Protein AF-A0A0F3GZ27-F1 (afdb_monomer_lite)

pLDDT: mean 87.14, std 16.97, range [29.17, 98.88]

InterPro domains:
  IPR000352 Peptide chain release factor class I [PF00472] (20-112)
  IPR003785 Creatininase/formamide hydrolase [PF02633] (137-364)
  IPR003785 Creatininase/formamide hydrolase [PTHR35005] (134-367)
  IPR024087 Creatininase-like superfamily [G3DSA:3.40.50.10310] (120-368)
  IPR024087 Creatininase-like superfamily [SSF102215] (133-365)
  IPR045853 Peptide chain release factor class I superfamily [SSF75620] (18-104)

Foldseek 3Di:
DDFPDDPVLVVVLVVLCVVLVNDPVQKDKDFQQDDDPDDPLSNVDSLKIWIARNVVRDIDIFDPDSHSRVRVSVRSVVSSVVSVCVVCDCDDPVSVVVVVVVVVVVVVVVVLVVVVVVVPPPDDPDDPDPPPQQEVVPDDPVVVVVLLVPEQAEEEEEEAQFDLFPFFHSQLFVLLSVVLVSLLSVVDSHHYYDYHYHFADPLRCPPPRGDHDDLVVLLVVLLCVVVVSVVVVHAEYEYETSDPDPSRLVSNVVSVVVCPVVPPRHHYDRDYLCVPCVPVLVVLDPWPQFDGSAQASLLQCCQRPVVRTDDFDAADDFPDPPPDDDPDSCVRGVRRGHYHNVNHHVVSSVSSSVVSSVVVNVVVVVRVPD

Radius of gyration: 28.43 Å; chains: 1; bounding box: 73×74×59 Å

Organism: NCBI:txid29290

Structure (mmCIF, N/CA/C/O backbone):
data_AF-A0A0F3GZ27-F1
#
_entry.id   AF-A0A0F3GZ27-F1
#
loop_
_atom_site.group_PDB
_atom_site.id
_atom_site.type_symbol
_atom_site.label_atom_id
_atom_site.label_alt_id
_atom_site.label_comp_id
_atom_site.label_asym_id
_atom_site.label_entity_id
_atom_site.label_seq_id
_atom_site.pdbx_PDB_ins_code
_atom_site.Cartn_x
_atom_site.Cartn_y
_atom_site.Cartn_z
_atom_site.occupancy
_atom_site.B_iso_or_equiv
_atom_site.auth_seq_id
_atom_site.auth_comp_id
_atom_site.auth_asym_id
_atom_site.auth_atom_id
_atom_site.pdbx_PDB_model_num
ATOM 1 N N . MET A 1 1 ? -36.741 26.243 -33.087 1.00 64.12 1 MET A N 1
ATOM 2 C CA . MET A 1 1 ? -37.037 26.283 -31.644 1.00 64.12 1 MET A CA 1
ATOM 3 C C . MET A 1 1 ? -35.811 26.886 -31.023 1.00 64.12 1 MET A C 1
ATOM 5 O O . MET A 1 1 ? -34.780 26.227 -31.006 1.00 64.12 1 MET A O 1
ATOM 9 N N . ASP A 1 2 ? -35.904 28.159 -30.659 1.00 79.06 2 ASP A N 1
ATOM 10 C CA . ASP A 1 2 ? -34.727 28.987 -30.424 1.00 79.06 2 ASP A CA 1
ATOM 11 C C . ASP A 1 2 ? -34.853 29.658 -29.070 1.00 79.06 2 ASP A C 1
ATOM 13 O O . ASP A 1 2 ? -35.659 30.565 -28.855 1.00 79.06 2 ASP A O 1
ATOM 17 N N . PHE A 1 3 ? -34.079 29.141 -28.123 1.00 90.00 3 PHE A N 1
ATOM 18 C CA . PHE A 1 3 ? -33.971 29.712 -26.794 1.00 90.00 3 PHE A CA 1
ATOM 19 C C . PHE A 1 3 ? -32.850 30.746 -26.769 1.00 90.00 3 PHE A C 1
ATOM 21 O O . PHE A 1 3 ? -31.961 30.727 -27.623 1.00 90.00 3 PHE A O 1
ATOM 28 N N . ALA A 1 4 ? -32.869 31.618 -25.759 1.00 89.25 4 ALA A N 1
ATOM 29 C CA . ALA A 1 4 ? -31.860 32.651 -25.520 1.00 89.25 4 ALA A CA 1
ATOM 30 C C . ALA A 1 4 ? -30.518 32.057 -25.028 1.00 89.25 4 ALA A C 1
ATOM 32 O O . ALA A 1 4 ? -30.019 32.385 -23.954 1.00 89.25 4 ALA A O 1
ATOM 33 N N . VAL A 1 5 ? -29.961 31.133 -25.807 1.00 88.25 5 VAL A N 1
ATOM 34 C CA . VAL A 1 5 ? -28.668 30.464 -25.642 1.00 88.25 5 VAL A CA 1
ATOM 35 C C . VAL A 1 5 ? -27.947 30.461 -26.993 1.00 88.25 5 VAL A C 1
ATOM 37 O O . VAL A 1 5 ? -28.528 30.822 -28.014 1.00 88.25 5 VAL A O 1
ATOM 40 N N . SER A 1 6 ? -26.672 30.062 -27.025 1.00 89.81 6 SER A N 1
ATOM 41 C CA . SER A 1 6 ? -25.919 30.038 -28.283 1.00 89.81 6 SER A CA 1
ATOM 42 C C . SER A 1 6 ? -26.554 29.094 -29.325 1.00 89.81 6 SER A C 1
ATOM 44 O O . SER A 1 6 ? -27.079 28.041 -28.946 1.00 89.81 6 SER A O 1
ATOM 46 N N . PRO A 1 7 ? -26.453 29.395 -30.636 1.00 89.06 7 PRO A N 1
ATOM 47 C CA . PRO A 1 7 ? -27.013 28.551 -31.698 1.00 89.06 7 PRO A CA 1
ATOM 48 C C . PRO A 1 7 ? -26.560 27.087 -31.616 1.00 89.06 7 PRO A C 1
ATOM 50 O O . PRO A 1 7 ? -27.374 26.179 -31.757 1.00 89.06 7 PRO A O 1
ATOM 53 N N . GLY A 1 8 ? -25.288 26.848 -31.270 1.00 88.56 8 GLY A N 1
ATOM 54 C CA . GLY A 1 8 ? -24.759 25.495 -31.066 1.00 88.56 8 GLY A CA 1
ATOM 55 C C . GLY A 1 8 ? -25.447 24.724 -29.931 1.00 88.56 8 GLY A C 1
ATOM 56 O O . GLY A 1 8 ? -25.641 23.516 -30.036 1.00 88.56 8 GLY A O 1
ATOM 57 N N . LYS A 1 9 ? -25.889 25.406 -28.864 1.00 86.12 9 LYS A N 1
ATOM 58 C CA . LYS A 1 9 ? -26.647 24.775 -27.770 1.00 86.12 9 LYS A CA 1
ATOM 59 C C . LYS A 1 9 ? -28.066 24.406 -28.202 1.00 86.12 9 LYS A C 1
ATOM 61 O O . LYS A 1 9 ? -28.530 23.325 -27.846 1.00 86.12 9 LYS A O 1
ATOM 66 N N . ASN A 1 10 ? -28.731 25.265 -28.979 1.00 89.62 10 ASN A N 1
ATOM 67 C CA . ASN A 1 10 ? -30.050 24.963 -29.545 1.00 89.62 10 ASN A CA 1
ATOM 68 C C . ASN A 1 10 ? -29.977 23.778 -30.523 1.00 89.62 10 ASN A C 1
ATOM 70 O O . ASN A 1 10 ? -30.788 22.857 -30.427 1.00 89.62 10 ASN A O 1
ATOM 74 N N . ALA A 1 11 ? -28.967 23.754 -31.400 1.00 89.19 11 ALA A N 1
ATOM 75 C CA . ALA A 1 11 ? -28.749 22.664 -32.349 1.00 89.19 11 ALA A CA 1
ATOM 76 C C . ALA A 1 11 ? -28.513 21.317 -31.644 1.00 89.19 11 ALA A C 1
ATOM 78 O O . ALA A 1 11 ? -29.208 20.348 -31.937 1.00 89.19 11 ALA A O 1
ATOM 79 N N . ALA A 1 12 ? -27.619 21.279 -30.650 1.00 89.25 12 ALA A N 1
ATOM 80 C CA . ALA A 1 12 ? -27.314 20.057 -29.903 1.00 89.25 12 ALA A CA 1
ATOM 81 C C . ALA A 1 12 ? -28.520 19.517 -29.113 1.00 89.25 12 ALA A C 1
ATOM 83 O O . ALA A 1 12 ? -28.706 18.305 -29.004 1.00 89.25 12 ALA A O 1
ATOM 84 N N . LEU A 1 13 ? -29.356 20.400 -28.551 1.00 91.12 13 LEU A N 1
ATOM 85 C CA . LEU A 1 13 ? -30.591 19.980 -27.887 1.00 91.12 13 LEU A CA 1
ATOM 86 C C . LEU A 1 13 ? -31.569 19.364 -28.895 1.00 91.12 13 LEU A C 1
ATOM 88 O O . LEU A 1 13 ? -32.109 18.293 -28.632 1.00 91.12 13 LEU A O 1
ATOM 92 N N . LYS A 1 14 ? -31.752 20.002 -30.058 1.00 91.56 14 LYS A N 1
ATOM 93 C CA . LYS A 1 14 ? -32.639 19.510 -31.120 1.00 91.56 14 LYS A CA 1
ATOM 94 C C . LYS A 1 14 ? -32.193 18.146 -31.649 1.00 91.56 14 LYS A C 1
ATOM 96 O O . LYS A 1 14 ? -33.023 17.257 -31.813 1.00 91.56 14 LYS A O 1
ATOM 101 N N . GLU A 1 15 ? -30.893 17.971 -31.865 1.00 91.12 15 GLU A N 1
ATOM 102 C CA . GLU A 1 15 ? -30.302 16.700 -32.289 1.00 91.12 15 GLU A CA 1
ATOM 103 C C . GLU A 1 15 ? -30.567 15.591 -31.263 1.00 91.12 15 GLU A C 1
ATOM 105 O O . GLU A 1 15 ? -31.075 14.529 -31.618 1.00 91.12 15 GLU A O 1
ATOM 110 N N . LYS A 1 16 ? -30.326 15.857 -29.971 1.00 87.88 16 LYS A N 1
ATOM 111 C CA . LYS A 1 16 ? -30.588 14.883 -28.900 1.00 87.88 16 LYS A CA 1
ATOM 112 C C . LYS A 1 16 ? -32.063 14.525 -28.753 1.00 87.88 16 LYS A C 1
ATOM 114 O O . LYS A 1 16 ? -32.382 13.360 -28.537 1.00 87.88 16 LYS A O 1
ATOM 119 N N . MET A 1 17 ? -32.957 15.506 -28.864 1.00 91.94 17 MET A N 1
ATOM 120 C CA . MET A 1 17 ? -34.401 15.259 -28.841 1.00 91.94 17 MET A CA 1
ATOM 121 C C . MET A 1 17 ? -34.820 14.370 -30.012 1.00 91.94 17 MET A C 1
ATOM 123 O O . MET A 1 17 ? -35.512 13.377 -29.803 1.00 91.94 17 MET A O 1
ATOM 127 N N . SER A 1 18 ? -34.318 14.661 -31.216 1.00 90.50 18 SER A N 1
ATOM 128 C CA . SER A 1 18 ? -34.573 13.847 -32.406 1.00 90.50 18 SER A CA 1
ATOM 129 C C . SER A 1 18 ? -34.042 12.419 -32.255 1.00 90.50 18 SER A C 1
ATOM 131 O O . SER A 1 18 ? -34.739 11.475 -32.612 1.00 90.50 18 SER A O 1
ATOM 133 N N . ALA A 1 19 ? -32.841 12.246 -31.696 1.00 86.00 19 ALA A N 1
ATOM 134 C CA . ALA A 1 19 ? -32.224 10.934 -31.490 1.00 86.00 19 ALA A CA 1
ATOM 135 C C . ALA A 1 19 ? -33.008 10.037 -30.513 1.00 86.00 19 ALA A C 1
ATOM 137 O O . ALA A 1 19 ? -32.942 8.816 -30.611 1.00 86.00 19 ALA A O 1
ATOM 138 N N . LEU A 1 20 ? -33.757 10.635 -29.583 1.00 84.62 20 LEU A N 1
ATOM 139 C CA . LEU A 1 20 ? -34.615 9.928 -28.625 1.00 84.62 20 LEU A CA 1
ATOM 140 C C . LEU A 1 20 ? -36.094 9.931 -29.034 1.00 84.62 20 LEU A C 1
ATOM 142 O O . LEU A 1 20 ? -36.944 9.536 -28.240 1.00 84.62 20 LEU A O 1
ATOM 146 N N . ASN A 1 21 ? -36.398 10.382 -30.257 1.00 88.88 21 ASN A N 1
ATOM 147 C CA . ASN A 1 21 ? -37.752 10.525 -30.795 1.00 88.88 21 ASN A CA 1
ATOM 148 C C . ASN A 1 21 ? -38.687 11.372 -29.901 1.00 88.88 21 ASN A C 1
ATOM 150 O O . ASN A 1 21 ? -39.891 11.137 -29.855 1.00 88.88 21 ASN A O 1
ATOM 154 N N . ILE A 1 22 ? -38.132 12.360 -29.191 1.00 90.69 22 ILE A N 1
ATOM 155 C CA . ILE A 1 22 ? -38.882 13.308 -28.361 1.00 90.69 22 ILE A CA 1
ATOM 156 C C . ILE A 1 22 ? -39.334 14.461 -29.256 1.00 90.69 22 ILE A C 1
ATOM 158 O O . ILE A 1 22 ? -38.503 15.217 -29.772 1.00 90.69 22 ILE A O 1
ATOM 162 N N . ARG A 1 23 ? -40.648 14.620 -29.427 1.00 91.88 23 ARG A N 1
ATOM 163 C CA . ARG A 1 23 ? -41.235 15.719 -30.201 1.00 91.88 23 ARG A CA 1
ATOM 164 C C . ARG A 1 23 ? -41.770 16.787 -29.267 1.00 91.88 23 ARG A C 1
ATOM 166 O O . ARG A 1 23 ? -42.235 16.516 -28.170 1.00 91.88 23 ARG A O 1
ATOM 173 N N . GLU A 1 24 ? -41.744 18.028 -29.723 1.00 91.00 24 GLU A N 1
ATOM 174 C CA . GLU A 1 24 ? -42.242 19.148 -28.916 1.00 91.00 24 GLU A CA 1
ATOM 175 C C . GLU A 1 24 ? -43.766 19.202 -28.840 1.00 91.00 24 GLU A C 1
ATOM 177 O O . GLU A 1 24 ? -44.300 19.762 -27.893 1.00 91.00 24 GLU A O 1
ATOM 182 N N . SER A 1 25 ? -44.461 18.547 -29.775 1.00 91.94 25 SER A N 1
ATOM 183 C CA . SER A 1 25 ? -45.895 18.258 -29.665 1.00 91.94 25 SER A CA 1
ATOM 184 C C . SER A 1 25 ? -46.243 17.405 -28.446 1.00 91.94 25 SER A C 1
ATOM 186 O O . SER A 1 25 ? -47.374 17.445 -27.978 1.00 91.94 25 SER A O 1
ATOM 188 N N . ASP A 1 26 ? -45.272 16.647 -27.939 1.00 91.50 26 ASP A N 1
ATOM 189 C CA . ASP A 1 26 ? -45.467 15.645 -26.896 1.00 91.50 26 ASP A CA 1
ATOM 190 C C . ASP A 1 26 ? -45.098 16.207 -25.510 1.00 91.50 26 ASP A C 1
ATOM 192 O O . ASP A 1 26 ? -45.064 15.480 -24.517 1.00 91.50 26 ASP A O 1
ATOM 196 N N . ILE A 1 27 ? -44.782 17.505 -25.435 1.00 94.62 27 ILE A N 1
ATOM 197 C CA . ILE A 1 27 ? -44.366 18.198 -24.217 1.00 94.62 27 ILE A CA 1
ATOM 198 C C . ILE A 1 27 ? -45.427 19.229 -23.834 1.00 94.62 27 ILE A C 1
ATOM 200 O O . ILE A 1 27 ? -45.573 20.272 -24.470 1.00 94.62 27 ILE A O 1
ATOM 204 N N . GLU A 1 28 ? -46.109 18.980 -22.723 1.00 94.50 28 GLU A N 1
ATOM 205 C CA . GLU A 1 28 ? -46.942 19.973 -22.055 1.00 94.50 28 GLU A CA 1
ATOM 206 C C . GLU A 1 28 ? -46.047 20.952 -21.284 1.00 94.50 28 GLU A C 1
ATOM 208 O O . GLU A 1 28 ? -45.280 20.554 -20.403 1.00 94.50 28 GLU A O 1
ATOM 213 N N . GLU A 1 29 ? -46.135 22.243 -21.610 1.00 94.94 29 GLU A N 1
ATOM 214 C CA . GLU A 1 29 ? -45.355 23.314 -20.982 1.00 94.94 29 GLU A CA 1
ATOM 215 C C . GLU A 1 29 ? -46.256 24.248 -20.171 1.00 94.94 29 GLU A C 1
ATOM 217 O O . GLU A 1 29 ? -47.251 24.770 -20.671 1.00 94.94 29 GLU A O 1
ATOM 222 N N . SER A 1 30 ? -45.871 24.513 -18.921 1.00 91.69 30 SER A N 1
ATOM 223 C CA . SER A 1 30 ? -46.525 25.512 -18.074 1.00 91.69 30 SER A CA 1
ATOM 224 C C . SER A 1 30 ? -45.518 26.355 -17.292 1.00 91.69 30 SER A C 1
ATOM 226 O O . SER A 1 30 ? -44.361 25.975 -17.083 1.00 91.69 30 SER A O 1
ATOM 228 N N . PHE A 1 31 ? -45.964 27.538 -16.865 1.00 89.50 31 PHE A N 1
ATOM 229 C CA . PHE A 1 31 ? -45.136 28.513 -16.162 1.00 89.50 31 PHE A CA 1
ATOM 230 C C . PHE A 1 31 ? -45.677 28.761 -14.760 1.00 89.50 31 PHE A C 1
ATOM 232 O O . PHE A 1 31 ? -46.824 29.169 -14.580 1.00 89.50 31 PHE A O 1
ATOM 239 N N . ILE A 1 32 ? -44.832 28.527 -13.759 1.00 82.69 32 ILE A N 1
ATOM 240 C CA . ILE A 1 32 ? -45.195 28.646 -12.348 1.00 82.69 32 ILE A CA 1
ATOM 241 C C . ILE A 1 32 ? -44.677 29.989 -11.828 1.00 82.69 32 ILE A C 1
ATOM 243 O O . ILE A 1 32 ? -43.519 30.358 -12.047 1.00 82.69 32 ILE A O 1
ATOM 247 N N . ARG A 1 33 ? -45.533 30.731 -11.117 1.00 71.38 33 ARG A N 1
ATOM 248 C CA . ARG A 1 33 ? -45.117 31.944 -10.402 1.00 71.38 33 ARG A CA 1
ATOM 249 C C . ARG A 1 33 ? -44.252 31.559 -9.205 1.00 71.38 33 ARG A C 1
ATOM 251 O O . ARG A 1 33 ? -44.615 30.685 -8.423 1.00 71.38 33 ARG A O 1
ATOM 258 N N . SER A 1 34 ? -43.104 32.206 -9.074 1.00 55.00 34 SER A N 1
ATOM 259 C CA . SER A 1 34 ? -42.191 32.001 -7.951 1.00 55.00 34 SER A CA 1
ATOM 260 C C . SER A 1 34 ? -42.798 32.553 -6.653 1.00 55.00 34 SER A C 1
ATOM 262 O O . SER A 1 34 ? -43.213 33.708 -6.622 1.00 55.00 34 SER A O 1
ATOM 264 N N . SER A 1 35 ? -42.796 31.760 -5.577 1.00 55.28 35 SER A N 1
ATOM 265 C CA . SER A 1 35 ? -43.036 32.217 -4.199 1.00 55.28 35 SER A CA 1
ATOM 266 C C . SER A 1 35 ? -41.790 31.937 -3.347 1.00 55.28 35 SER A C 1
ATOM 268 O O . SER A 1 35 ? -41.405 30.777 -3.199 1.00 55.28 35 SER A O 1
ATOM 270 N N . GLY A 1 36 ? -41.143 32.980 -2.816 1.00 58.09 36 GLY A N 1
ATOM 271 C CA . GLY A 1 36 ? -39.954 32.884 -1.955 1.00 58.09 36 GLY A CA 1
ATOM 272 C C . GLY A 1 36 ? -39.339 34.255 -1.622 1.00 58.09 36 GLY A C 1
ATOM 273 O O . GLY A 1 36 ? -39.769 35.272 -2.164 1.00 58.09 36 GLY A O 1
ATOM 274 N N . ASN A 1 37 ? -38.311 34.290 -0.761 1.00 54.81 37 ASN A N 1
ATOM 275 C CA . ASN A 1 37 ? -37.653 35.512 -0.241 1.00 54.81 37 ASN A CA 1
ATOM 276 C C . ASN A 1 37 ? -36.768 36.264 -1.273 1.00 54.81 37 ASN A C 1
ATOM 278 O O . ASN A 1 37 ? -35.755 36.865 -0.920 1.00 54.81 37 ASN A O 1
ATOM 282 N N . GLY A 1 38 ? -37.111 36.216 -2.563 1.00 55.53 38 GLY A N 1
ATOM 283 C CA . GLY A 1 38 ? -36.419 36.943 -3.630 1.00 55.53 38 GLY A CA 1
ATOM 284 C C . GLY A 1 38 ? -36.980 38.355 -3.828 1.00 55.53 38 GLY A C 1
ATOM 285 O O . GLY A 1 38 ? -38.170 38.591 -3.633 1.00 55.53 38 GLY A O 1
ATOM 286 N N . GLY A 1 39 ? -36.133 39.305 -4.237 1.00 59.38 39 GLY A N 1
ATOM 287 C CA . GLY A 1 39 ? -36.525 40.704 -4.460 1.00 59.38 39 GLY A CA 1
ATOM 288 C C . GLY A 1 39 ? -37.689 40.894 -5.452 1.00 59.38 39 GLY A C 1
ATOM 289 O O . GLY A 1 39 ? -37.945 40.044 -6.308 1.00 59.38 39 GLY A O 1
ATOM 290 N N . GLN A 1 40 ? -38.360 42.055 -5.363 1.00 54.34 40 GLN A N 1
ATOM 291 C CA . GLN A 1 40 ? -39.654 42.420 -5.986 1.00 54.34 40 GLN A CA 1
ATOM 292 C C . GLN A 1 40 ? -39.875 42.032 -7.470 1.00 54.34 40 GLN A C 1
ATOM 294 O O . GLN A 1 40 ? -41.024 41.968 -7.909 1.00 54.34 40 GLN A O 1
ATOM 299 N N . LYS A 1 41 ? -38.823 41.763 -8.256 1.00 50.84 41 LYS A N 1
ATOM 300 C CA . LYS A 1 41 ? -38.908 41.378 -9.679 1.00 50.84 41 LYS A CA 1
ATOM 301 C C . LYS A 1 41 ? -39.076 39.866 -9.912 1.00 50.84 41 LYS A C 1
ATOM 303 O O . LYS A 1 41 ? -39.744 39.470 -10.868 1.00 50.84 41 LYS A O 1
ATOM 308 N N . VAL A 1 42 ? -38.520 39.021 -9.042 1.00 49.91 42 VAL A N 1
ATOM 309 C CA . VAL A 1 42 ? -38.595 37.547 -9.162 1.00 49.91 42 VAL A CA 1
ATOM 310 C C . VAL A 1 42 ? -39.980 37.027 -8.752 1.00 49.91 42 VAL A C 1
ATOM 312 O O . VAL A 1 42 ? -40.471 36.052 -9.318 1.00 49.91 42 VAL A O 1
ATOM 315 N N . ASN A 1 43 ? -40.661 37.747 -7.857 1.00 51.12 43 ASN A N 1
ATOM 316 C CA . ASN A 1 43 ? -42.009 37.407 -7.385 1.00 51.12 43 ASN A CA 1
ATOM 317 C C . ASN A 1 43 ? -43.129 37.819 -8.361 1.00 51.12 43 ASN A C 1
ATOM 319 O O . ASN A 1 43 ? -44.272 37.406 -8.196 1.00 51.12 43 ASN A O 1
ATOM 323 N N . LYS A 1 44 ? -42.819 38.618 -9.395 1.00 56.34 44 LYS A N 1
ATOM 324 C CA . LYS A 1 44 ? -43.792 39.067 -10.412 1.00 56.34 44 LYS A CA 1
ATOM 325 C C . LYS A 1 44 ? -43.693 38.316 -11.743 1.00 56.34 44 LYS A C 1
ATOM 327 O O . LYS A 1 44 ? -44.590 38.436 -12.571 1.00 56.34 44 LYS A O 1
ATOM 332 N N . THR A 1 45 ? -42.623 37.555 -11.970 1.00 60.47 45 THR A N 1
ATOM 333 C CA . THR A 1 45 ? -42.357 36.890 -13.254 1.00 60.47 45 THR A CA 1
ATOM 334 C C . THR A 1 45 ? -42.510 35.376 -13.115 1.00 60.47 45 THR A C 1
ATOM 336 O O . THR A 1 45 ? -41.906 34.763 -12.237 1.00 60.47 45 THR A O 1
ATOM 339 N N . ALA A 1 46 ? -43.326 34.756 -13.977 1.00 69.44 46 ALA A N 1
ATOM 340 C CA . ALA A 1 46 ? -43.505 33.300 -14.051 1.00 69.44 46 ALA A CA 1
ATOM 341 C C . ALA A 1 46 ? -42.273 32.634 -14.700 1.00 69.44 46 ALA A C 1
ATOM 343 O O . ALA A 1 46 ? -42.332 32.068 -15.787 1.00 69.44 46 ALA A O 1
ATOM 344 N N . SER A 1 47 ? -41.114 32.797 -14.057 1.00 78.69 47 SER A N 1
ATOM 345 C CA . SER A 1 47 ? -39.811 32.386 -14.586 1.00 78.69 47 SER A CA 1
ATOM 346 C C . SER A 1 47 ? -39.555 30.885 -14.440 1.00 78.69 47 SER A C 1
ATOM 348 O O . SER A 1 47 ? -38.724 30.343 -15.169 1.00 78.69 47 SER A O 1
ATOM 350 N N . CYS A 1 48 ? -40.270 30.202 -13.541 1.00 83.69 48 CYS A N 1
ATOM 351 C CA . CYS A 1 48 ? -40.163 28.761 -13.367 1.00 83.69 48 CYS A CA 1
ATOM 352 C C . CYS A 1 48 ? -40.918 28.026 -14.480 1.00 83.69 48 CYS A C 1
ATOM 354 O O . CYS A 1 48 ? -42.102 28.274 -14.705 1.00 83.69 48 CYS A O 1
ATOM 356 N N . VAL A 1 49 ? -40.231 27.101 -15.148 1.00 91.56 49 VAL A N 1
ATOM 357 C CA . VAL A 1 49 ? -40.786 26.286 -16.234 1.00 91.56 49 VAL A CA 1
ATOM 358 C C . VAL A 1 49 ? -41.029 24.875 -15.721 1.00 91.56 49 VAL A C 1
ATOM 360 O O . VAL A 1 49 ? -40.124 24.258 -15.152 1.00 91.56 49 VAL A O 1
ATOM 363 N N . TYR A 1 50 ? -42.235 24.369 -15.940 1.00 93.25 50 TYR A N 1
ATOM 364 C CA . TYR A 1 50 ? -42.599 22.977 -15.722 1.00 93.25 50 TYR A CA 1
ATOM 365 C C . TYR A 1 50 ? -42.916 22.329 -17.069 1.00 93.25 50 TYR A C 1
ATOM 367 O O . TYR A 1 50 ? -43.654 22.903 -17.870 1.00 93.25 50 TYR A O 1
ATOM 375 N N . LEU A 1 51 ? -42.338 21.152 -17.309 1.00 96.12 51 LEU A N 1
ATOM 376 C CA . LEU A 1 51 ? -42.580 20.352 -18.505 1.00 96.12 51 LEU A CA 1
ATOM 377 C C . LEU A 1 51 ? -43.044 18.953 -18.114 1.00 96.12 51 LEU A C 1
ATOM 379 O O . LEU A 1 51 ? -42.458 18.339 -17.215 1.00 96.12 51 LEU A O 1
ATOM 383 N N . LYS A 1 52 ? -44.016 18.431 -18.858 1.00 94.31 52 LYS A N 1
ATOM 384 C CA . LYS A 1 52 ? -44.458 17.039 -18.798 1.00 94.31 52 LYS A CA 1
ATOM 385 C C . LYS A 1 52 ? -44.433 16.435 -20.195 1.00 94.31 52 LYS A C 1
ATOM 387 O O . LYS A 1 52 ? -45.108 16.917 -21.094 1.00 94.31 52 LYS A O 1
ATOM 392 N N . HIS A 1 53 ? -43.642 15.385 -20.378 1.00 95.81 53 HIS A N 1
ATOM 393 C CA . HIS A 1 53 ? -43.639 14.613 -21.616 1.00 95.81 53 HIS A CA 1
ATOM 394 C C . HIS A 1 53 ? -44.751 13.566 -21.556 1.00 95.81 53 HIS A C 1
ATOM 396 O O . HIS A 1 53 ? -44.685 12.648 -20.732 1.00 95.81 53 HIS A O 1
ATOM 402 N N . THR A 1 54 ? -45.774 13.714 -22.396 1.00 91.38 54 THR A N 1
ATOM 403 C CA . THR A 1 54 ? -46.997 12.902 -22.343 1.00 91.38 54 THR A CA 1
ATOM 404 C C . THR A 1 54 ? -46.758 11.413 -22.620 1.00 91.38 54 THR A C 1
ATOM 406 O O . THR A 1 54 ? -47.280 10.610 -21.846 1.00 91.38 54 THR A O 1
ATOM 409 N N . PRO A 1 55 ? -45.907 10.989 -23.582 1.00 89.44 55 PRO A N 1
ATOM 410 C CA . PRO A 1 55 ? -45.714 9.569 -23.882 1.00 89.44 55 PRO A CA 1
ATOM 411 C C . PRO A 1 55 ? -45.014 8.792 -22.763 1.00 89.44 55 PRO A C 1
ATOM 413 O O . PRO A 1 55 ? -45.278 7.610 -22.575 1.00 89.44 55 PRO A O 1
ATOM 416 N N . THR A 1 56 ? -44.105 9.434 -22.019 1.00 86.62 56 THR A N 1
ATOM 417 C CA . THR A 1 56 ? -43.313 8.768 -20.965 1.00 86.62 56 THR A CA 1
ATOM 418 C C . THR A 1 56 ? -43.763 9.124 -19.549 1.00 86.62 56 THR A C 1
ATOM 420 O O . THR A 1 56 ? -43.152 8.661 -18.586 1.00 86.62 56 THR A O 1
ATOM 423 N N . GLY A 1 57 ? -44.746 10.017 -19.394 1.00 87.88 57 GLY A N 1
ATOM 424 C CA . GLY A 1 57 ? -45.152 10.576 -18.099 1.00 87.88 57 GLY A CA 1
ATOM 425 C C . GLY A 1 57 ? -44.030 11.318 -17.358 1.00 87.88 57 GLY A C 1
ATOM 426 O O . GLY A 1 57 ? -44.101 11.509 -16.147 1.00 87.88 57 GLY A O 1
ATOM 427 N N . THR A 1 58 ? -42.947 11.695 -18.046 1.00 90.12 58 THR A N 1
ATOM 428 C CA . THR A 1 58 ? -41.760 12.269 -17.404 1.00 90.12 58 THR A CA 1
ATOM 429 C C . THR A 1 58 ? -41.946 13.753 -17.141 1.00 90.12 58 THR A C 1
ATOM 431 O O . THR A 1 58 ? -42.121 14.536 -18.068 1.00 90.12 58 THR A O 1
ATOM 434 N N . GLU A 1 59 ? -41.829 14.141 -15.874 1.00 94.62 59 GLU A N 1
ATOM 435 C CA . GLU A 1 59 ? -42.026 15.523 -15.435 1.00 94.62 59 GLU A CA 1
ATOM 436 C C . GLU A 1 59 ? -40.711 16.154 -14.951 1.00 94.62 59 GLU A C 1
ATOM 438 O O . GLU A 1 59 ? -39.899 15.491 -14.284 1.00 94.62 59 GLU A O 1
ATOM 443 N N . VAL A 1 60 ? -40.495 17.434 -15.272 1.00 93.12 60 VAL A N 1
ATOM 444 C CA . VAL A 1 60 ? -39.358 18.241 -14.799 1.00 93.12 60 VAL A CA 1
ATOM 445 C C . VAL A 1 60 ? -39.782 19.672 -14.464 1.00 93.12 60 VAL A C 1
ATOM 447 O O . VAL A 1 60 ? -40.619 20.267 -15.137 1.00 93.12 60 VAL A O 1
ATOM 450 N N . LYS A 1 61 ? -39.149 20.254 -13.439 1.00 93.06 61 LYS A N 1
ATOM 451 C CA . LYS A 1 61 ? -39.323 21.654 -13.028 1.00 93.06 61 LYS A CA 1
ATOM 452 C C . LYS A 1 61 ? -37.963 22.349 -12.997 1.00 93.06 61 LYS A C 1
ATOM 454 O O . LYS A 1 61 ? -37.017 21.812 -12.424 1.00 93.06 61 LYS A O 1
ATOM 459 N N . CYS A 1 62 ? -37.849 23.533 -13.597 1.00 89.81 62 CYS A N 1
ATOM 460 C CA . CYS A 1 62 ? -36.589 24.274 -13.680 1.00 89.81 62 CYS A CA 1
ATOM 461 C C . CYS A 1 62 ? -36.773 25.770 -13.390 1.00 89.81 62 CYS A C 1
ATOM 463 O O . CYS A 1 62 ? -37.585 26.450 -14.018 1.00 89.81 62 CYS A O 1
ATOM 465 N N . MET A 1 63 ? -35.968 26.288 -12.461 1.00 86.94 63 MET A N 1
ATOM 466 C CA . MET A 1 63 ? -35.810 27.714 -12.166 1.00 86.94 63 MET A CA 1
ATOM 467 C C . MET A 1 63 ? -34.349 27.953 -11.766 1.00 86.94 63 MET A C 1
ATOM 469 O O . MET A 1 63 ? -34.001 27.897 -10.591 1.00 86.94 63 MET A O 1
ATOM 473 N N . LYS A 1 64 ? -33.474 28.113 -12.762 1.00 85.00 64 LYS A N 1
ATOM 474 C CA . LYS A 1 64 ? -32.026 28.312 -12.559 1.00 85.00 64 LYS A CA 1
ATOM 475 C C . LYS A 1 64 ? -31.552 29.696 -12.989 1.00 85.00 64 LYS A C 1
ATOM 477 O O . LYS A 1 64 ? -30.494 30.131 -12.557 1.00 85.00 64 LYS A O 1
ATOM 482 N N . ASP A 1 65 ? -32.335 30.371 -13.820 1.00 84.31 65 ASP A N 1
ATOM 483 C CA . ASP A 1 65 ? -32.076 31.726 -14.284 1.00 84.31 65 ASP A CA 1
ATOM 484 C C . ASP A 1 65 ? -33.306 32.616 -14.047 1.00 84.31 65 ASP A C 1
ATOM 486 O O . ASP A 1 65 ? -34.425 32.133 -13.871 1.00 84.31 65 ASP A O 1
ATOM 490 N N . ARG A 1 66 ? -33.114 33.934 -14.067 1.00 79.75 66 ARG A N 1
ATOM 491 C CA . ARG A 1 66 ? -34.211 34.916 -14.061 1.00 79.75 66 ARG A CA 1
ATOM 492 C C . ARG A 1 66 ? -34.953 34.982 -15.405 1.00 79.75 66 ARG A C 1
ATOM 494 O O . ARG A 1 66 ? -36.071 35.486 -15.464 1.00 79.75 66 ARG A O 1
ATOM 501 N N . SER A 1 67 ? -34.334 34.502 -16.484 1.00 85.31 67 SER A N 1
ATOM 502 C CA . SER A 1 67 ? -34.886 34.439 -17.835 1.00 85.31 67 SER A CA 1
ATOM 503 C C . SER A 1 67 ? -35.705 33.168 -18.045 1.00 85.31 67 SER A C 1
ATOM 505 O O . SER A 1 67 ? -35.180 32.052 -18.030 1.00 85.31 67 SER A O 1
ATOM 507 N N . GLN A 1 68 ? -36.995 33.346 -18.342 1.00 86.00 68 GLN A N 1
ATOM 508 C CA . GLN A 1 68 ? -37.890 32.249 -18.715 1.00 86.00 68 GLN A CA 1
ATOM 509 C C . GLN A 1 68 ? -37.365 31.491 -19.944 1.00 86.00 68 GLN A C 1
ATOM 511 O O . GLN A 1 68 ? -37.400 30.268 -19.957 1.00 86.00 68 GLN A O 1
ATOM 516 N N . SER A 1 69 ? -36.808 32.182 -20.947 1.00 90.12 69 SER A N 1
ATOM 517 C CA . SER A 1 69 ? -36.268 31.539 -22.158 1.00 90.12 69 SER A CA 1
ATOM 518 C C . SER A 1 69 ? -35.083 30.610 -21.849 1.00 90.12 69 SER A C 1
ATOM 520 O O . SER A 1 69 ? -35.022 29.491 -22.358 1.00 90.12 69 SER A O 1
ATOM 522 N N . ILE A 1 70 ? -34.191 31.018 -20.937 1.00 88.12 70 ILE A N 1
ATOM 523 C CA . ILE A 1 70 ? -33.078 30.171 -20.478 1.00 88.12 70 ILE A CA 1
ATOM 524 C C . ILE A 1 70 ? -33.611 28.976 -19.678 1.00 88.12 70 ILE A C 1
ATOM 526 O O . ILE A 1 70 ? -33.173 27.843 -19.886 1.00 88.12 70 ILE A O 1
ATOM 530 N N . ASN A 1 71 ? -34.605 29.189 -18.812 1.00 90.69 71 ASN A N 1
ATOM 531 C CA . ASN A 1 71 ? -35.224 28.097 -18.062 1.00 90.69 71 ASN A CA 1
ATOM 532 C C . ASN A 1 71 ? -35.964 27.101 -18.967 1.00 90.69 71 ASN A C 1
ATOM 534 O O . ASN A 1 71 ? -35.924 25.908 -18.681 1.00 90.69 71 ASN A O 1
ATOM 538 N N . ARG A 1 72 ? -36.565 27.546 -20.079 1.00 93.56 72 ARG A N 1
ATOM 539 C CA . ARG A 1 72 ? -37.203 26.664 -21.076 1.00 93.56 72 ARG A CA 1
ATOM 540 C C . ARG A 1 72 ? -36.192 25.736 -21.749 1.00 93.56 72 ARG A C 1
ATOM 542 O O . ARG A 1 72 ? -36.479 24.547 -21.897 1.00 93.56 72 ARG A O 1
ATOM 549 N N . PHE A 1 73 ? -35.005 26.250 -22.087 1.00 94.94 73 PHE A N 1
ATOM 550 C CA . PHE A 1 73 ? -33.891 25.443 -22.600 1.00 94.94 73 PHE A CA 1
ATOM 551 C C . PHE A 1 73 ? -33.408 24.418 -21.567 1.00 94.94 73 PHE A C 1
ATOM 553 O O . PHE A 1 73 ? -33.280 23.230 -21.862 1.00 94.94 73 PHE A O 1
ATOM 560 N N . LEU A 1 74 ? -33.154 24.869 -20.335 1.00 92.06 74 LEU A N 1
ATOM 561 C CA . LEU A 1 74 ? -32.645 24.006 -19.268 1.00 92.06 74 LEU A CA 1
ATOM 562 C C . LEU A 1 74 ? -33.653 22.920 -18.877 1.00 92.06 74 LEU A C 1
ATOM 564 O O . LEU A 1 74 ? -33.251 21.779 -18.660 1.00 92.06 74 LEU A O 1
ATOM 568 N N . ALA A 1 75 ? -34.946 23.249 -18.840 1.00 93.88 75 ALA A N 1
ATOM 569 C CA . ALA A 1 75 ? -36.010 22.289 -18.579 1.00 93.88 75 ALA A CA 1
ATOM 570 C C . ALA A 1 75 ? -36.031 21.177 -19.637 1.00 93.88 75 ALA A C 1
ATOM 572 O O . ALA A 1 75 ? -36.040 20.005 -19.277 1.00 93.88 75 ALA A O 1
ATOM 573 N N . ARG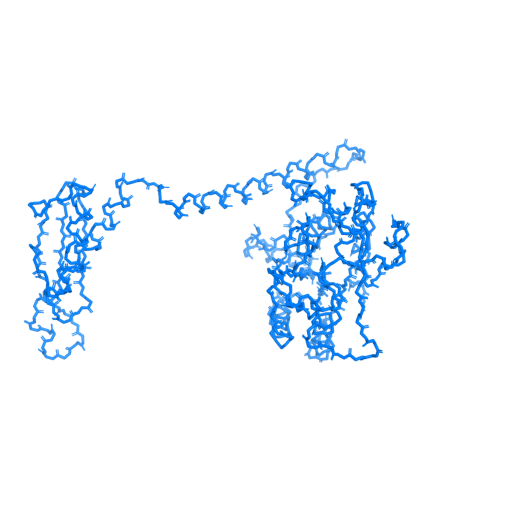 A 1 76 ? -35.936 21.512 -20.930 1.00 95.12 76 ARG A N 1
ATOM 574 C CA . ARG A 1 76 ? -35.871 20.513 -22.013 1.00 95.12 76 ARG A CA 1
ATOM 575 C C . ARG A 1 76 ? -34.618 19.659 -21.944 1.00 95.12 76 ARG A C 1
ATOM 577 O O . ARG A 1 76 ? -34.696 18.452 -22.132 1.00 95.12 76 ARG A O 1
ATOM 584 N N . ARG A 1 77 ? -33.472 20.251 -21.596 1.00 93.69 77 ARG A N 1
ATOM 585 C CA . ARG A 1 77 ? -32.238 19.483 -21.395 1.00 93.69 77 ARG A CA 1
ATOM 586 C C . ARG A 1 77 ? -32.390 18.449 -20.276 1.00 93.69 77 ARG A C 1
ATOM 588 O O . ARG A 1 77 ? -32.008 17.300 -20.462 1.00 93.69 77 ARG A O 1
ATOM 595 N N . LEU A 1 78 ? -32.989 18.842 -19.150 1.00 92.81 78 LEU A N 1
ATOM 596 C CA . LEU A 1 78 ? -33.276 17.937 -18.031 1.00 92.81 78 LEU A CA 1
ATOM 597 C C . LEU A 1 78 ? -34.299 16.858 -18.408 1.00 92.81 78 LEU A C 1
ATOM 599 O O . LEU A 1 78 ? -34.146 15.706 -18.010 1.00 92.81 78 LEU A O 1
ATOM 603 N N . LEU A 1 79 ? -35.328 17.222 -19.177 1.00 93.06 79 LEU A N 1
ATOM 604 C CA . LEU A 1 79 ? -36.348 16.295 -19.659 1.00 93.06 79 LEU A CA 1
ATOM 605 C C . LEU A 1 79 ? -35.730 15.217 -20.558 1.00 93.06 79 LEU A C 1
ATOM 607 O O . LEU A 1 79 ? -35.949 14.032 -20.327 1.00 93.06 79 LEU A O 1
ATOM 611 N N . VAL A 1 80 ? -34.896 15.628 -21.516 1.00 92.94 80 VAL A N 1
ATOM 612 C CA . VAL A 1 80 ? -34.133 14.744 -22.409 1.00 92.94 80 VAL A CA 1
ATOM 613 C C . VAL A 1 80 ? -33.232 13.807 -21.613 1.00 92.94 80 VAL A C 1
ATOM 615 O O . VAL A 1 80 ? -33.285 12.604 -21.830 1.00 92.94 80 VAL A O 1
ATOM 618 N N . GLU A 1 81 ? -32.461 14.321 -20.649 1.00 88.69 81 GLU A N 1
ATOM 619 C CA . GLU A 1 81 ? -31.599 13.496 -19.787 1.00 88.69 81 GLU A CA 1
ATOM 620 C C . GLU A 1 81 ? -32.409 12.457 -18.983 1.00 88.69 81 GLU A C 1
ATOM 622 O O . GLU A 1 81 ? -31.962 11.325 -18.792 1.00 88.69 81 GLU A O 1
ATOM 627 N N . LYS A 1 82 ? -33.613 12.816 -18.517 1.00 88.12 82 LYS A N 1
ATOM 628 C CA . LYS A 1 82 ? -34.484 11.921 -17.741 1.00 88.12 82 LYS A CA 1
ATOM 629 C C . LYS A 1 82 ? -35.151 10.858 -18.622 1.00 88.12 82 LYS A C 1
ATOM 631 O O . LYS A 1 82 ? -35.179 9.696 -18.230 1.00 88.12 82 LYS A O 1
ATOM 636 N N . ILE A 1 83 ? -35.617 11.224 -19.816 1.00 85.69 83 ILE A N 1
ATOM 637 C CA . ILE A 1 83 ? -36.180 10.284 -20.800 1.00 85.69 83 ILE A CA 1
ATOM 638 C C . ILE A 1 83 ? -35.095 9.351 -21.342 1.00 85.69 83 ILE A C 1
ATOM 640 O O . ILE A 1 83 ? -35.325 8.153 -21.455 1.00 85.69 83 ILE A O 1
ATOM 644 N N . GLU A 1 84 ? -33.890 9.859 -21.600 1.00 84.81 84 GLU A N 1
ATOM 645 C CA . GLU A 1 84 ? -32.745 9.048 -22.021 1.00 84.81 84 GLU A CA 1
ATOM 646 C C . GLU A 1 84 ? -32.428 7.945 -21.002 1.00 84.81 84 GLU A C 1
ATOM 648 O O . GLU A 1 84 ? -32.175 6.806 -21.388 1.00 84.81 84 GLU A O 1
ATOM 653 N N . ARG A 1 85 ? -32.493 8.261 -19.701 1.00 77.44 85 ARG A N 1
ATOM 654 C CA . ARG A 1 85 ? -32.323 7.276 -18.619 1.00 77.44 85 ARG A CA 1
ATOM 655 C C . ARG A 1 85 ? -33.441 6.238 -18.578 1.00 77.44 85 ARG A C 1
ATOM 657 O O . ARG A 1 85 ? -33.161 5.081 -18.292 1.00 77.44 85 ARG A O 1
ATOM 664 N N . LEU A 1 86 ? -34.682 6.638 -18.855 1.00 77.25 86 LEU A N 1
ATOM 665 C CA . LEU A 1 86 ? -35.826 5.723 -18.880 1.00 77.25 86 LEU A CA 1
ATOM 666 C C . LEU A 1 86 ? -35.775 4.778 -20.087 1.00 77.25 86 LEU A C 1
ATOM 668 O O . LEU A 1 86 ? -35.984 3.582 -19.928 1.00 77.25 86 LEU A O 1
ATOM 672 N N . LEU A 1 87 ? -35.455 5.299 -21.275 1.00 72.50 87 LEU A N 1
ATOM 673 C CA . LEU A 1 87 ? -35.411 4.520 -22.517 1.00 72.50 87 LEU A CA 1
ATOM 674 C C . LEU A 1 87 ? -34.219 3.563 -22.580 1.00 72.50 87 LEU A C 1
ATOM 676 O O . LEU A 1 87 ? -34.329 2.489 -23.163 1.00 72.50 87 LEU A O 1
ATOM 680 N N . LYS A 1 88 ? -33.073 3.942 -22.004 1.00 66.31 88 LYS A N 1
ATOM 681 C CA . LYS A 1 88 ? -31.862 3.112 -22.050 1.00 66.31 88 LYS A CA 1
ATOM 682 C C . LYS A 1 88 ? -31.806 2.042 -20.957 1.00 66.31 88 LYS A C 1
ATOM 684 O O . LYS A 1 88 ? -30.898 1.221 -21.010 1.00 66.31 88 LYS A O 1
ATOM 689 N N . GLY A 1 89 ? -32.731 2.027 -19.989 1.00 55.41 89 GLY A N 1
ATOM 690 C CA . GLY A 1 89 ? -32.608 1.165 -18.807 1.00 55.41 89 GLY A CA 1
ATOM 691 C C . GLY A 1 89 ? -31.273 1.390 -18.080 1.00 55.41 89 GLY A C 1
ATOM 692 O O . GLY A 1 89 ? -30.592 2.385 -18.323 1.00 55.41 89 GLY A O 1
ATOM 693 N N . GLU A 1 90 ? -30.868 0.482 -17.192 1.00 47.97 90 GLU A N 1
ATOM 694 C CA . GLU A 1 90 ? -29.631 0.521 -16.378 1.00 47.97 90 GLU A CA 1
ATOM 695 C C . GLU A 1 90 ? -28.305 0.446 -17.178 1.00 47.97 90 GLU A C 1
ATOM 697 O O . GLU A 1 90 ? -27.318 -0.139 -16.741 1.00 47.97 90 GLU A O 1
ATOM 702 N N . ASP A 1 91 ? -28.250 1.041 -18.364 1.00 44.53 91 ASP A N 1
ATOM 703 C CA . ASP A 1 91 ? -27.239 0.780 -19.379 1.00 44.53 91 ASP A CA 1
ATOM 704 C C . ASP A 1 91 ? -26.521 2.060 -19.836 1.00 44.53 91 ASP A C 1
ATOM 706 O O . ASP A 1 91 ? -26.131 2.233 -20.994 1.00 44.53 91 ASP A O 1
ATOM 710 N N . SER A 1 92 ? -26.276 2.988 -18.903 1.00 53.41 92 SER A N 1
ATOM 711 C CA . SER A 1 92 ? -25.307 4.055 -19.167 1.00 53.41 92 SER A CA 1
ATOM 712 C C . SER A 1 92 ? -23.895 3.463 -19.214 1.00 53.41 92 SER A C 1
ATOM 714 O O . SER A 1 92 ? -23.552 2.589 -18.426 1.00 53.41 92 SER A O 1
ATOM 716 N N . VAL A 1 93 ? -23.025 3.951 -20.104 1.00 53.97 93 VAL A N 1
ATOM 717 C CA . VAL A 1 93 ? -21.602 3.544 -20.165 1.00 53.97 93 VAL A CA 1
ATOM 718 C C . VAL A 1 93 ? -20.907 3.704 -18.803 1.00 53.97 93 VAL A C 1
ATOM 720 O O . VAL A 1 93 ? -20.005 2.939 -18.462 1.00 53.97 93 VAL A O 1
ATOM 723 N N . ILE A 1 94 ? -21.359 4.678 -18.011 1.00 48.81 94 ILE A N 1
ATOM 724 C CA . ILE A 1 94 ? -20.898 4.938 -16.648 1.00 48.81 94 ILE A CA 1
ATOM 725 C C . ILE A 1 94 ? -21.411 3.853 -15.690 1.00 48.81 94 ILE A C 1
ATOM 727 O O . ILE A 1 94 ? -20.618 3.322 -14.922 1.00 48.81 94 ILE A O 1
ATOM 731 N N . GLU A 1 95 ? -22.674 3.437 -15.792 1.00 46.78 95 GLU A N 1
ATOM 732 C CA . GLU A 1 95 ? -23.229 2.337 -14.992 1.00 46.78 95 GLU A CA 1
ATOM 733 C C . GLU A 1 95 ? -22.685 0.982 -15.447 1.00 46.78 95 GLU A C 1
ATOM 735 O O . GLU A 1 95 ? -22.368 0.170 -14.604 1.00 46.78 95 GLU A O 1
ATOM 740 N N . ARG A 1 96 ? -22.403 0.743 -16.733 1.00 55.06 96 ARG A N 1
ATOM 741 C CA . ARG A 1 96 ? -21.646 -0.442 -17.178 1.00 55.06 96 ARG A CA 1
ATOM 742 C C . ARG A 1 96 ? -20.229 -0.447 -16.614 1.00 55.06 96 ARG A C 1
ATOM 744 O O . ARG A 1 96 ? -19.721 -1.515 -16.289 1.00 55.06 96 ARG A O 1
ATOM 751 N N . LYS A 1 97 ? -19.577 0.715 -16.475 1.00 53.03 97 LYS A N 1
ATOM 752 C CA . LYS A 1 97 ? -18.290 0.830 -15.769 1.00 53.03 97 LYS A CA 1
ATOM 753 C C . LYS A 1 97 ? -18.460 0.560 -14.274 1.00 53.03 97 LYS A C 1
ATOM 755 O O . LYS A 1 97 ? -17.712 -0.252 -13.747 1.00 53.03 97 LYS A O 1
ATOM 760 N N . PHE A 1 98 ? -19.457 1.141 -13.609 1.00 47.94 98 PHE A N 1
ATOM 761 C CA . PHE A 1 98 ? -19.714 0.904 -12.187 1.00 47.94 98 PHE A CA 1
ATOM 762 C C . PHE A 1 98 ? -20.202 -0.512 -11.891 1.00 47.94 98 PHE A C 1
ATOM 764 O O . PHE A 1 98 ? -19.773 -1.081 -10.903 1.00 47.94 98 PHE A O 1
ATOM 771 N N . GLN A 1 99 ? -21.000 -1.133 -12.751 1.00 49.84 99 GLN A N 1
ATOM 772 C CA . GLN A 1 99 ? -21.397 -2.534 -12.697 1.00 49.84 99 GLN A CA 1
ATOM 773 C C . GLN A 1 99 ? -20.234 -3.451 -13.043 1.00 49.84 99 GLN A C 1
ATOM 775 O O . GLN A 1 99 ? -20.127 -4.505 -12.435 1.00 49.84 99 GLN A O 1
ATOM 780 N N . LYS A 1 100 ? -19.329 -3.081 -13.960 1.00 57.50 100 LYS A N 1
ATOM 781 C CA . LYS A 1 100 ? -18.067 -3.810 -14.161 1.00 57.50 100 LYS A CA 1
ATOM 782 C C . LYS A 1 100 ? -17.180 -3.713 -12.928 1.00 57.50 100 LYS A C 1
ATOM 784 O O . LYS A 1 100 ? -16.655 -4.739 -12.529 1.00 57.50 100 LYS A O 1
ATOM 789 N N . ILE A 1 101 ? -17.075 -2.545 -12.294 1.00 56.34 101 ILE A N 1
ATOM 790 C CA . ILE A 1 101 ? -16.331 -2.339 -11.043 1.00 56.34 101 ILE A CA 1
ATOM 791 C C . ILE A 1 101 ? -17.010 -3.080 -9.887 1.00 56.34 101 ILE A C 1
ATOM 793 O O . ILE A 1 101 ? -16.332 -3.753 -9.132 1.00 56.34 101 ILE A O 1
ATOM 797 N N . ARG A 1 102 ? -18.339 -3.044 -9.762 1.00 57.78 102 ARG A N 1
ATOM 798 C CA . ARG A 1 102 ? -19.124 -3.769 -8.748 1.00 57.78 102 ARG A CA 1
ATOM 799 C C . ARG A 1 102 ? -19.084 -5.271 -8.982 1.00 57.78 102 ARG A C 1
ATOM 801 O O . ARG A 1 102 ? -18.896 -6.006 -8.028 1.00 57.78 102 ARG A O 1
ATOM 808 N N . LYS A 1 103 ? -19.176 -5.745 -10.229 1.00 59.53 103 LYS A N 1
ATOM 809 C CA . LYS A 1 103 ? -18.946 -7.151 -10.599 1.00 59.53 103 LYS A CA 1
ATOM 810 C C . LYS A 1 103 ? -17.489 -7.534 -10.406 1.00 59.53 103 LYS A C 1
ATOM 812 O O . LYS A 1 103 ? -17.255 -8.664 -10.028 1.00 59.53 103 LYS A O 1
ATOM 817 N N . GLN A 1 104 ? -16.516 -6.650 -10.619 1.00 58.50 104 GLN A N 1
ATOM 818 C CA . GLN A 1 104 ? -15.110 -6.908 -10.297 1.00 58.50 104 GLN A CA 1
ATOM 819 C C . GLN A 1 104 ? -14.902 -6.977 -8.790 1.00 58.50 104 GLN A C 1
ATOM 821 O O . GLN A 1 104 ? -14.267 -7.917 -8.352 1.00 58.50 104 GLN A O 1
ATOM 826 N N . LYS A 1 105 ? -15.481 -6.071 -7.997 1.00 57.69 105 LYS A N 1
ATOM 827 C CA . LYS A 1 105 ? -15.450 -6.094 -6.528 1.00 57.69 105 LYS A CA 1
ATOM 828 C C . LYS A 1 105 ? -16.197 -7.303 -5.968 1.00 57.69 105 LYS A C 1
ATOM 830 O O . LYS A 1 105 ? -15.682 -7.963 -5.089 1.00 57.69 105 LYS A O 1
ATOM 835 N N . SER A 1 106 ? -17.346 -7.667 -6.532 1.00 50.59 106 SER A N 1
ATOM 836 C CA . SER A 1 106 ? -18.125 -8.859 -6.170 1.00 50.59 106 SER A CA 1
ATOM 837 C C . SER A 1 106 ? -17.450 -10.155 -6.629 1.00 50.59 106 SER A C 1
ATOM 839 O O . SER A 1 106 ? -17.465 -11.138 -5.901 1.00 50.59 106 SER A O 1
ATOM 841 N N . ARG A 1 107 ? -16.799 -10.174 -7.799 1.00 63.69 107 ARG A N 1
ATOM 842 C CA . ARG A 1 107 ? -15.948 -11.289 -8.244 1.00 63.69 107 ARG A CA 1
ATOM 843 C C . ARG A 1 107 ? -14.651 -11.351 -7.451 1.00 63.69 107 ARG A C 1
ATOM 845 O O . ARG A 1 107 ? -14.176 -12.455 -7.261 1.00 63.69 107 ARG A O 1
ATOM 852 N N . ARG A 1 108 ? -14.097 -10.222 -6.991 1.00 60.31 108 ARG A N 1
ATOM 853 C CA . ARG A 1 108 ? -12.973 -10.158 -6.048 1.00 60.31 108 ARG A CA 1
ATOM 854 C C . ARG A 1 108 ? -13.439 -10.741 -4.726 1.00 60.31 108 ARG A C 1
ATOM 856 O O . ARG A 1 108 ? -12.920 -11.774 -4.383 1.00 60.31 108 ARG A O 1
ATOM 863 N N . LYS A 1 109 ? -14.537 -10.262 -4.135 1.00 52.88 109 LYS A N 1
ATOM 864 C CA . LYS A 1 109 ? -15.208 -10.870 -2.974 1.00 52.88 109 LYS A CA 1
ATOM 865 C C . LYS A 1 109 ? -15.424 -12.372 -3.146 1.00 52.88 109 LYS A C 1
ATOM 867 O O . LYS A 1 109 ? -15.018 -13.134 -2.289 1.00 52.88 109 LYS A O 1
ATOM 872 N N . LYS A 1 110 ? -15.992 -12.820 -4.273 1.00 49.53 110 LYS A N 1
ATOM 873 C CA . LYS A 1 110 ? -16.250 -14.242 -4.542 1.00 49.53 110 LYS A CA 1
ATOM 874 C C . LYS A 1 110 ? -14.962 -15.034 -4.762 1.00 49.53 110 LYS A C 1
ATOM 876 O O . LYS A 1 110 ? -14.884 -16.137 -4.260 1.00 49.53 110 LYS A O 1
ATOM 881 N N . ARG A 1 111 ? -13.952 -14.513 -5.468 1.00 56.66 111 ARG A N 1
ATOM 882 C CA . ARG A 1 111 ? -12.645 -15.174 -5.675 1.00 56.66 111 ARG A CA 1
ATOM 883 C C . ARG A 1 111 ? -11.794 -15.171 -4.414 1.00 56.66 111 ARG A C 1
ATOM 885 O O . ARG A 1 111 ? -11.123 -16.159 -4.180 1.00 56.66 111 ARG A O 1
ATOM 892 N N . THR A 1 112 ? -11.852 -14.112 -3.617 1.00 51.75 112 THR A N 1
ATOM 893 C CA . THR A 1 112 ? -11.287 -14.026 -2.276 1.00 51.75 112 THR A CA 1
ATOM 894 C C . THR A 1 112 ? -11.974 -15.071 -1.407 1.00 51.75 112 THR A C 1
ATOM 896 O O . THR A 1 112 ? -11.260 -15.923 -0.917 1.00 51.75 112 THR A O 1
ATOM 899 N N . LEU A 1 113 ? -13.317 -15.140 -1.343 1.00 48.91 113 LEU A N 1
ATOM 900 C CA . LEU A 1 113 ? -14.062 -16.212 -0.645 1.00 48.91 113 LEU A CA 1
ATOM 901 C C . LEU A 1 113 ? -13.755 -17.621 -1.179 1.00 48.91 113 LEU A C 1
ATOM 903 O O . LEU A 1 113 ? -13.652 -18.564 -0.413 1.00 48.91 113 LEU A O 1
ATOM 907 N N . THR A 1 114 ? -13.615 -17.793 -2.494 1.00 47.59 114 THR A N 1
ATOM 908 C CA . THR A 1 114 ? -13.370 -19.120 -3.087 1.00 47.59 114 THR A CA 1
ATOM 909 C C . THR A 1 114 ? -11.912 -19.552 -2.881 1.00 47.59 114 THR A C 1
ATOM 911 O O . THR A 1 114 ? -11.679 -20.718 -2.608 1.00 47.59 114 THR A O 1
ATOM 914 N N . ARG A 1 115 ? -10.929 -18.635 -2.946 1.00 53.72 115 ARG A N 1
ATOM 915 C CA . ARG A 1 115 ? -9.525 -18.898 -2.559 1.00 53.72 115 ARG A CA 1
ATOM 916 C C . ARG A 1 115 ? -9.398 -19.122 -1.048 1.00 53.72 115 ARG A C 1
ATOM 918 O O . ARG A 1 115 ? -8.682 -20.026 -0.650 1.00 53.72 115 ARG A O 1
ATOM 925 N N . LEU A 1 116 ? -10.125 -18.344 -0.237 1.00 50.28 116 LEU A N 1
ATOM 926 C CA . LEU A 1 116 ? -10.263 -18.509 1.218 1.00 50.28 116 LEU A CA 1
ATOM 927 C C . LEU A 1 116 ? -10.705 -19.937 1.571 1.00 50.28 116 LEU A C 1
ATOM 929 O O . LEU A 1 116 ? -10.105 -20.545 2.445 1.00 50.28 116 LEU A O 1
ATOM 933 N N . ASN A 1 117 ? -11.696 -20.476 0.854 1.00 44.78 117 ASN A N 1
ATOM 934 C CA . ASN A 1 117 ? -12.243 -21.808 1.125 1.00 44.78 117 ASN A CA 1
ATOM 935 C C . ASN A 1 117 ? -11.425 -22.960 0.510 1.00 44.78 117 ASN A C 1
ATOM 937 O O . ASN A 1 117 ? -11.542 -24.085 0.971 1.00 44.78 117 ASN A O 1
ATOM 941 N N . HIS A 1 118 ? -10.623 -22.721 -0.536 1.00 45.47 118 HIS A N 1
ATOM 942 C CA . HIS A 1 118 ? -9.861 -23.785 -1.212 1.00 45.47 118 HIS A CA 1
ATOM 943 C C . HIS A 1 118 ? -8.459 -24.007 -0.613 1.00 45.47 118 HIS A C 1
ATOM 945 O O . HIS A 1 118 ? -7.912 -25.094 -0.737 1.00 45.47 118 HIS A O 1
ATOM 951 N N . GLU A 1 119 ? -7.884 -23.005 0.063 1.00 45.81 119 GLU A N 1
ATOM 952 C CA . GLU A 1 119 ? -6.596 -23.122 0.778 1.00 45.81 119 GLU A CA 1
ATOM 953 C C . GLU A 1 119 ? -6.736 -23.742 2.188 1.00 45.81 119 GLU A C 1
ATOM 955 O O . GLU A 1 119 ? -5.731 -23.957 2.857 1.00 45.81 119 GLU A O 1
ATOM 960 N N . GLY A 1 120 ? -7.963 -24.026 2.646 1.00 38.88 120 GLY A N 1
ATOM 961 C CA . GLY A 1 120 ? -8.249 -24.662 3.941 1.00 38.88 120 GLY A CA 1
ATOM 962 C C . GLY A 1 120 ? -8.375 -26.191 3.907 1.00 38.88 120 GLY A C 1
ATOM 963 O O . GLY A 1 120 ? -8.597 -26.789 4.952 1.00 38.88 120 GLY A O 1
ATOM 964 N N . ASP A 1 121 ? -8.240 -26.833 2.740 1.00 38.53 121 ASP A N 1
ATOM 965 C CA . ASP A 1 121 ? -8.614 -28.249 2.554 1.00 38.53 121 ASP A CA 1
ATOM 966 C C . ASP A 1 121 ? -7.427 -29.235 2.572 1.00 38.53 121 ASP A C 1
ATOM 968 O O . ASP A 1 121 ? -7.515 -30.366 2.096 1.00 38.53 121 ASP A O 1
ATOM 972 N N . THR A 1 122 ? -6.289 -28.840 3.150 1.00 41.50 122 THR A N 1
ATOM 973 C CA . THR A 1 122 ? -5.213 -29.784 3.485 1.00 41.50 122 THR A CA 1
ATOM 974 C C . THR A 1 122 ? -4.837 -29.651 4.956 1.00 41.50 122 THR A C 1
ATOM 976 O O . THR A 1 122 ? -4.050 -28.786 5.329 1.00 41.50 122 THR A O 1
ATOM 979 N N . SER A 1 123 ? -5.431 -30.549 5.750 1.00 39.50 123 SER A N 1
ATOM 980 C CA . SER A 1 123 ? -5.152 -30.890 7.153 1.00 39.50 123 SER A CA 1
ATOM 981 C C . SER A 1 123 ? -5.320 -29.784 8.203 1.00 39.50 123 SER A C 1
ATOM 983 O O . SER A 1 123 ? -4.348 -29.128 8.555 1.00 39.50 123 SER A O 1
ATOM 985 N N . ASP A 1 124 ? -6.517 -29.675 8.786 1.00 34.25 124 ASP A N 1
ATOM 986 C CA . ASP A 1 124 ? -6.741 -29.913 10.224 1.00 34.25 124 ASP A CA 1
ATOM 987 C C . ASP A 1 124 ? -8.255 -29.978 10.503 1.00 34.25 124 ASP A C 1
ATOM 989 O O . ASP A 1 124 ? -9.024 -29.107 10.093 1.00 34.25 124 ASP A O 1
ATOM 993 N N . THR A 1 125 ? -8.717 -31.027 11.180 1.00 34.28 125 THR A N 1
ATOM 994 C CA . THR A 1 125 ? -10.110 -31.153 11.624 1.00 34.28 125 THR A CA 1
ATOM 995 C C . THR A 1 125 ? -10.324 -30.276 12.856 1.00 34.28 125 THR A C 1
ATOM 997 O O . THR A 1 125 ? -10.297 -30.760 13.985 1.00 34.28 125 THR A O 1
ATOM 1000 N N . GLY A 1 126 ? -10.546 -28.981 12.636 1.00 29.25 126 GLY A N 1
ATOM 1001 C CA . GLY A 1 126 ? -10.888 -28.005 13.667 1.00 29.25 126 GLY A CA 1
ATOM 1002 C C . GLY A 1 126 ? -11.938 -27.028 13.146 1.00 29.25 126 GLY A C 1
ATOM 1003 O O . GLY A 1 126 ? -11.634 -26.191 12.310 1.00 29.25 126 GLY A O 1
ATOM 1004 N N . SER A 1 127 ? -13.176 -27.187 13.622 1.00 29.17 127 SER A N 1
ATOM 1005 C CA . SER A 1 127 ? -14.343 -26.296 13.480 1.00 29.17 127 SER A CA 1
ATOM 1006 C C . SER A 1 127 ? -14.185 -25.069 12.562 1.00 29.17 127 SER A C 1
ATOM 1008 O O . SER A 1 127 ? -13.610 -24.058 12.970 1.00 29.17 127 SER A O 1
ATOM 1010 N N . GLU A 1 128 ? -14.812 -25.111 11.382 1.00 33.97 128 GLU A N 1
ATOM 1011 C CA . GLU A 1 128 ? -15.105 -23.930 10.564 1.00 33.97 128 GLU A CA 1
ATOM 1012 C C . GLU A 1 128 ? -15.980 -22.945 11.361 1.00 33.97 128 GLU A C 1
ATOM 1014 O O . GLU A 1 128 ? -17.212 -22.969 11.313 1.00 33.97 128 GLU A O 1
ATOM 1019 N N . GLN A 1 129 ? -15.349 -22.042 12.108 1.00 35.16 129 GLN A N 1
ATOM 1020 C CA . GLN A 1 129 ? -15.969 -20.762 12.392 1.00 35.16 129 GLN A CA 1
ATOM 1021 C C . GLN A 1 129 ? -15.810 -19.918 11.133 1.00 35.16 129 GLN A C 1
ATOM 1023 O O . GLN A 1 129 ? -14.713 -19.488 10.786 1.00 35.16 129 GLN A O 1
ATOM 1028 N N . SER A 1 130 ? -16.928 -19.656 10.459 1.00 36.59 130 SER A N 1
ATOM 1029 C CA . SER A 1 130 ? -17.083 -18.515 9.556 1.00 36.59 130 SER A CA 1
ATOM 1030 C C . SER A 1 130 ? -16.900 -17.221 10.367 1.00 36.59 130 SER A C 1
ATOM 1032 O O . SER A 1 130 ? -17.867 -16.512 10.647 1.00 36.59 130 SER A O 1
ATOM 1034 N N . GLY A 1 131 ? -15.675 -16.944 10.818 1.00 43.69 131 GLY A N 1
ATOM 1035 C CA . GLY A 1 131 ? -15.318 -15.727 11.527 1.00 43.69 131 GLY A CA 1
ATOM 1036 C C . GLY A 1 131 ? -15.520 -14.545 10.592 1.00 43.69 131 GLY A C 1
ATOM 1037 O O . GLY A 1 131 ? -14.962 -14.509 9.495 1.00 43.69 131 GLY A O 1
ATOM 1038 N N . ALA A 1 132 ? -16.363 -13.595 10.990 1.00 55.84 132 ALA A N 1
ATOM 1039 C CA . ALA A 1 132 ? -16.507 -12.336 10.279 1.00 55.84 132 ALA A CA 1
ATOM 1040 C C . ALA A 1 132 ? -15.154 -11.610 10.314 1.00 55.84 132 ALA A C 1
ATOM 1042 O O . ALA A 1 132 ? -14.775 -11.049 11.341 1.00 55.84 132 ALA A O 1
ATOM 1043 N N . TYR A 1 133 ? -14.399 -11.673 9.214 1.00 73.81 133 TYR A N 1
ATOM 1044 C CA . TYR A 1 133 ? -13.137 -10.953 9.085 1.00 73.81 133 TYR A CA 1
ATOM 1045 C C . TYR A 1 133 ? -13.367 -9.466 9.378 1.00 73.81 133 TYR A C 1
ATOM 1047 O O . TYR A 1 133 ? -14.278 -8.857 8.815 1.00 73.81 133 TYR A O 1
ATOM 1055 N N . MET A 1 134 ? -12.525 -8.861 10.221 1.00 86.75 134 MET A N 1
ATOM 1056 C CA . MET A 1 134 ? -12.652 -7.455 10.634 1.00 86.75 134 MET A CA 1
ATOM 1057 C C . MET A 1 134 ? -12.128 -6.484 9.554 1.00 86.75 134 MET A C 1
ATOM 1059 O O . MET A 1 134 ? -11.328 -5.582 9.809 1.00 86.75 134 MET A O 1
ATOM 1063 N N . LEU A 1 135 ? -12.579 -6.678 8.314 1.00 92.69 135 LEU A N 1
ATOM 1064 C CA . LEU A 1 135 ? -12.305 -5.824 7.162 1.00 92.69 135 LEU A CA 1
ATOM 1065 C C . LEU A 1 135 ? -13.183 -4.577 7.238 1.00 92.69 135 LEU A C 1
ATOM 1067 O O . LEU A 1 135 ? -14.389 -4.650 7.004 1.00 92.69 135 LEU A O 1
ATOM 1071 N N . LEU A 1 136 ? -12.590 -3.412 7.507 1.00 94.00 136 LEU A N 1
ATOM 1072 C CA . LEU A 1 136 ? -13.351 -2.164 7.660 1.00 94.00 136 LEU A CA 1
ATOM 1073 C C . LEU A 1 136 ? -14.160 -1.777 6.413 1.00 94.00 136 LEU A C 1
ATOM 1075 O O . LEU A 1 136 ? -15.157 -1.073 6.527 1.00 94.00 136 LEU A O 1
ATOM 1079 N N . GLU A 1 137 ? -13.758 -2.232 5.226 1.00 90.38 137 GLU A N 1
ATOM 1080 C CA . GLU A 1 137 ? -14.513 -2.011 3.988 1.00 90.38 137 GLU A CA 1
ATOM 1081 C C . GLU A 1 137 ? -15.731 -2.935 3.808 1.00 90.38 137 GLU A C 1
ATOM 1083 O O . GLU A 1 137 ? -16.555 -2.677 2.927 1.00 90.38 137 GLU A O 1
ATOM 1088 N N . GLU A 1 138 ? -15.858 -3.990 4.620 1.00 88.19 138 GLU A N 1
ATOM 1089 C CA . GLU A 1 138 ? -16.929 -4.990 4.511 1.00 88.19 138 GLU A CA 1
ATOM 1090 C C . GLU A 1 138 ? -17.867 -5.048 5.725 1.00 88.19 138 GLU A C 1
ATOM 1092 O O . GLU A 1 138 ? -18.976 -5.564 5.582 1.00 88.19 138 GLU A O 1
ATOM 1097 N N . ILE A 1 139 ? -17.469 -4.503 6.880 1.00 90.38 139 ILE A N 1
ATOM 1098 C CA . ILE A 1 139 ? -18.277 -4.532 8.108 1.00 90.38 139 ILE A CA 1
ATOM 1099 C C . ILE A 1 139 ? -19.102 -3.252 8.315 1.00 90.38 139 ILE A C 1
ATOM 1101 O O . ILE A 1 139 ? -18.739 -2.145 7.913 1.00 90.38 139 ILE A O 1
ATOM 1105 N N . THR A 1 140 ? -20.236 -3.400 8.985 1.00 94.00 140 THR A N 1
ATOM 1106 C CA . THR A 1 140 ? -21.138 -2.324 9.398 1.00 94.00 140 THR A CA 1
ATOM 1107 C C . THR A 1 140 ? -20.665 -1.640 10.683 1.00 94.00 140 THR A C 1
ATOM 1109 O O . THR A 1 140 ? -19.843 -2.155 11.440 1.00 94.00 140 THR A O 1
ATOM 1112 N N . MET A 1 141 ? -21.260 -0.486 11.003 1.00 95.62 141 MET A N 1
ATOM 1113 C CA . MET A 1 141 ? -21.004 0.200 12.278 1.00 95.62 141 MET A CA 1
ATOM 1114 C C . MET A 1 141 ? -21.348 -0.652 13.514 1.00 95.62 141 MET A C 1
ATOM 1116 O O . MET A 1 141 ? -20.734 -0.476 14.567 1.00 95.62 141 MET A O 1
ATOM 1120 N N . GLN A 1 142 ? -22.331 -1.557 13.407 1.00 96.19 142 GLN A N 1
ATOM 1121 C CA . GLN A 1 142 ? -22.733 -2.424 14.515 1.00 96.19 142 GLN A CA 1
ATOM 1122 C C . GLN A 1 142 ? -21.703 -3.532 14.736 1.00 96.19 142 GLN A C 1
ATOM 1124 O O . GLN A 1 142 ? -21.294 -3.746 15.876 1.00 96.19 142 GLN A O 1
ATOM 1129 N N . GLU A 1 143 ? -21.243 -4.167 13.659 1.00 95.12 143 GLU A N 1
ATOM 1130 C CA . GLU A 1 143 ? -20.176 -5.172 13.702 1.00 95.12 143 GLU A CA 1
ATOM 1131 C C . GLU A 1 143 ? -18.868 -4.552 14.207 1.00 95.12 143 GLU A C 1
ATOM 1133 O O . GLU A 1 143 ? -18.252 -5.099 15.116 1.00 95.12 143 GLU A O 1
ATOM 1138 N N . PHE A 1 144 ? -18.492 -3.353 13.736 1.00 96.12 144 PHE A N 1
ATOM 1139 C CA . PHE A 1 144 ? -17.327 -2.632 14.268 1.00 96.12 144 PHE A CA 1
ATOM 1140 C C . PHE A 1 144 ? -17.413 -2.460 15.790 1.00 96.12 144 PHE A C 1
ATOM 1142 O O . PHE A 1 144 ? -16.471 -2.786 16.511 1.00 96.12 144 PHE A O 1
ATOM 1149 N N . LYS A 1 145 ? -18.564 -1.997 16.300 1.00 96.81 145 LYS A N 1
ATOM 1150 C CA . LYS A 1 145 ? -18.785 -1.822 17.743 1.00 96.81 145 LYS A CA 1
ATOM 1151 C C . LYS A 1 145 ? -18.684 -3.144 18.513 1.00 96.81 145 LYS A C 1
ATOM 1153 O O . LYS A 1 145 ? -18.201 -3.131 19.642 1.00 96.81 145 LYS A O 1
ATOM 1158 N N . GLN A 1 146 ? -19.156 -4.250 17.937 1.00 95.56 146 GLN A N 1
ATOM 1159 C CA . GLN A 1 146 ? -19.078 -5.583 18.542 1.00 95.56 146 GLN A CA 1
ATOM 1160 C C . GLN A 1 146 ? -17.631 -6.083 18.591 1.00 95.56 146 GLN A C 1
ATOM 1162 O O . GLN A 1 146 ? -17.137 -6.398 19.669 1.00 95.56 146 GLN A O 1
ATOM 1167 N N . HIS A 1 147 ? -16.922 -6.070 17.461 1.00 95.50 147 HIS A N 1
ATOM 1168 C CA . HIS A 1 147 ? -15.526 -6.504 17.375 1.00 95.50 147 HIS A CA 1
ATOM 1169 C C . HIS A 1 147 ? -14.601 -5.699 18.297 1.00 95.50 147 HIS A C 1
ATOM 1171 O O . HIS A 1 147 ? -13.718 -6.262 18.943 1.00 95.50 147 HIS A O 1
ATOM 1177 N N . LEU A 1 148 ? -14.860 -4.395 18.445 1.00 96.88 148 LEU A N 1
ATOM 1178 C CA . LEU A 1 148 ? -14.084 -3.502 19.305 1.00 96.88 148 LEU A CA 1
ATOM 1179 C C . LEU A 1 148 ? -14.119 -3.901 20.794 1.00 96.88 148 LEU A C 1
ATOM 1181 O O . LEU A 1 148 ? -13.291 -3.431 21.576 1.00 96.88 148 LEU A O 1
ATOM 1185 N N . GLN A 1 149 ? -15.071 -4.735 21.225 1.00 94.94 149 GLN A N 1
ATOM 1186 C CA . GLN A 1 149 ? -15.115 -5.235 22.603 1.00 94.94 149 GLN A CA 1
ATOM 1187 C C . GLN A 1 149 ? -13.967 -6.209 22.903 1.00 94.94 149 GLN A C 1
ATOM 1189 O O . GLN A 1 149 ? -13.485 -6.218 24.032 1.00 94.94 149 GLN A O 1
ATOM 1194 N N . GLY A 1 150 ? -13.518 -6.980 21.905 1.00 93.19 150 GLY A N 1
ATOM 1195 C CA . GLY A 1 150 ? -12.453 -7.981 22.046 1.00 93.19 150 GLY A CA 1
ATOM 1196 C C . GLY A 1 150 ? -11.149 -7.634 21.325 1.00 93.19 150 GLY A C 1
ATOM 1197 O O . GLY A 1 150 ? -10.098 -8.124 21.716 1.00 93.19 150 GLY A O 1
ATOM 1198 N N . CYS A 1 151 ? -11.193 -6.764 20.314 1.00 95.81 151 CYS A N 1
ATOM 1199 C CA . CYS A 1 151 ? -10.028 -6.379 19.525 1.00 95.81 151 CYS A CA 1
ATOM 1200 C C . CYS A 1 151 ? -9.771 -4.870 19.614 1.00 95.81 151 CYS A C 1
ATOM 1202 O O . CYS A 1 151 ? -10.670 -4.049 19.416 1.00 95.81 151 CYS A O 1
ATOM 1204 N N . LYS A 1 152 ? -8.519 -4.502 19.906 1.00 97.69 152 LYS A N 1
ATOM 1205 C CA . LYS A 1 152 ? -8.045 -3.108 19.981 1.00 97.69 152 LYS A CA 1
ATOM 1206 C C . LYS A 1 152 ? -6.968 -2.789 18.945 1.00 97.69 152 LYS A C 1
ATOM 1208 O O . LYS A 1 152 ? -6.428 -1.680 18.960 1.00 97.69 152 LYS A O 1
ATOM 1213 N N . THR A 1 153 ? -6.682 -3.742 18.065 1.00 98.50 153 THR A N 1
ATOM 1214 C CA . THR A 1 153 ? -5.576 -3.704 17.114 1.00 98.50 153 THR A CA 1
ATOM 1215 C C . THR A 1 153 ? -6.088 -3.412 15.712 1.00 98.50 153 THR A C 1
ATOM 1217 O O . THR A 1 153 ? -7.031 -4.047 15.240 1.00 98.50 153 THR A O 1
ATOM 1220 N N . ILE A 1 154 ? -5.469 -2.443 15.041 1.00 98.62 154 ILE A N 1
ATOM 1221 C CA . ILE A 1 154 ? -5.763 -2.083 13.654 1.00 98.62 154 ILE A CA 1
ATOM 1222 C C . ILE A 1 154 ? -4.484 -2.033 12.823 1.00 98.62 154 ILE A C 1
ATOM 1224 O O . ILE A 1 154 ? -3.454 -1.519 13.263 1.00 98.62 154 ILE A O 1
ATOM 1228 N N . ILE A 1 155 ? -4.578 -2.530 11.593 1.00 98.75 155 ILE A N 1
ATOM 1229 C CA . ILE A 1 155 ? -3.533 -2.419 10.583 1.00 98.75 155 ILE A CA 1
ATOM 1230 C C . ILE A 1 155 ? -3.991 -1.454 9.489 1.00 98.75 155 ILE A C 1
ATOM 1232 O O . ILE A 1 155 ? -5.051 -1.641 8.885 1.00 98.75 155 ILE A O 1
ATOM 1236 N N . PHE A 1 156 ? -3.167 -0.445 9.213 1.00 98.75 156 PHE A N 1
ATOM 1237 C CA . PHE A 1 156 ? -3.309 0.443 8.064 1.00 98.75 156 PHE A CA 1
ATOM 1238 C C . PHE A 1 156 ? -2.313 0.037 6.974 1.00 98.75 156 PHE A C 1
ATOM 1240 O O . PHE A 1 156 ? -1.107 0.189 7.187 1.00 98.75 156 PHE A O 1
ATOM 1247 N N . PRO A 1 157 ? -2.781 -0.461 5.813 1.00 98.31 157 PRO A N 1
ATOM 1248 C CA . PRO A 1 157 ? -1.912 -0.708 4.675 1.00 98.31 157 PRO A CA 1
ATOM 1249 C C . PRO A 1 157 ? -1.591 0.605 3.964 1.00 98.31 157 PRO A C 1
ATOM 1251 O O . PRO A 1 157 ? -2.500 1.320 3.539 1.00 98.31 157 PRO A O 1
ATOM 1254 N N . PHE A 1 158 ? -0.310 0.876 3.753 1.00 98.56 158 PHE A N 1
ATOM 1255 C CA . PHE A 1 158 ? 0.181 1.940 2.887 1.00 98.56 158 PHE A CA 1
ATOM 1256 C C . PHE A 1 158 ? 0.845 1.325 1.660 1.00 98.56 158 PHE A C 1
ATOM 1258 O O . PHE A 1 158 ? 1.596 0.360 1.757 1.00 98.56 158 PHE A O 1
ATOM 1265 N N . GLY A 1 159 ? 0.563 1.875 0.489 1.00 97.44 159 GLY A N 1
ATOM 1266 C CA . GLY A 1 159 ? 1.307 1.580 -0.727 1.00 97.44 159 GLY A CA 1
ATOM 1267 C C . GLY A 1 159 ? 1.402 2.822 -1.597 1.00 97.44 159 GLY A C 1
ATOM 1268 O O . GLY A 1 159 ? 1.304 3.954 -1.111 1.00 97.44 159 GLY A O 1
ATOM 1269 N N . THR A 1 160 ? 1.594 2.616 -2.893 1.00 98.00 160 THR A N 1
ATOM 1270 C CA . THR A 1 160 ? 1.844 3.701 -3.836 1.00 98.00 160 THR A CA 1
ATOM 1271 C C . THR A 1 160 ? 1.196 3.450 -5.196 1.00 98.00 160 THR A C 1
ATOM 1273 O O . THR A 1 160 ? 0.707 2.359 -5.504 1.00 98.00 160 THR A O 1
ATOM 1276 N N . VAL A 1 161 ? 1.218 4.504 -6.017 1.00 98.25 161 VAL A N 1
ATOM 1277 C CA . VAL A 1 161 ? 1.170 4.377 -7.469 1.00 98.25 161 VAL A CA 1
ATOM 1278 C C . VAL A 1 161 ? 2.573 4.685 -7.983 1.00 98.25 161 VAL A C 1
ATOM 1280 O O . VAL A 1 161 ? 2.954 5.855 -8.068 1.00 98.25 161 VAL A O 1
ATOM 1283 N N . GLU A 1 162 ? 3.337 3.646 -8.291 1.00 98.00 162 GLU A N 1
ATOM 1284 C CA . GLU A 1 162 ? 4.768 3.716 -8.576 1.00 98.00 162 GLU A CA 1
ATOM 1285 C C . GLU A 1 162 ? 5.144 2.826 -9.758 1.00 98.00 162 GLU A C 1
ATOM 1287 O O . GLU A 1 162 ? 4.645 1.712 -9.912 1.00 98.00 162 GLU A O 1
ATOM 1292 N N . GLU A 1 163 ? 6.033 3.333 -10.605 1.00 96.94 163 GLU A N 1
ATOM 1293 C CA . GLU A 1 163 ? 6.647 2.560 -11.676 1.00 96.94 163 GLU A CA 1
ATOM 1294 C C . GLU A 1 163 ? 7.347 1.301 -11.139 1.00 96.94 163 GLU A C 1
ATOM 1296 O O . GLU A 1 163 ? 8.080 1.364 -10.163 1.00 96.94 163 GLU A O 1
ATOM 1301 N N . HIS A 1 164 ? 7.092 0.153 -11.768 1.00 97.81 164 HIS A N 1
ATOM 1302 C CA . HIS A 1 164 ? 7.703 -1.135 -11.425 1.00 97.81 164 HIS A CA 1
ATOM 1303 C C . HIS A 1 164 ? 8.126 -1.866 -12.706 1.00 97.81 164 HIS A C 1
ATOM 1305 O O . HIS A 1 164 ? 7.644 -2.953 -13.040 1.00 97.81 164 HIS A O 1
ATOM 1311 N N . GLY A 1 165 ? 8.977 -1.213 -13.489 1.00 95.81 165 GLY A N 1
ATOM 1312 C CA . GLY A 1 165 ? 9.350 -1.666 -14.813 1.00 95.81 165 GLY A CA 1
ATOM 1313 C C . GLY A 1 165 ? 8.199 -1.637 -15.813 1.00 95.81 165 GLY A C 1
ATOM 1314 O O . GLY A 1 165 ? 7.122 -1.065 -15.613 1.00 95.81 165 GLY A O 1
ATOM 1315 N N . THR A 1 166 ? 8.437 -2.307 -16.931 1.00 95.75 166 THR A N 1
ATOM 1316 C CA . THR A 1 166 ? 7.459 -2.533 -17.993 1.00 95.75 166 THR A CA 1
ATOM 1317 C C . THR A 1 166 ? 6.566 -3.749 -17.722 1.00 95.75 166 THR A C 1
ATOM 1319 O O . THR A 1 166 ? 5.483 -3.860 -18.315 1.00 95.75 166 THR A O 1
ATOM 1322 N N . HIS A 1 167 ? 6.983 -4.630 -16.805 1.00 97.94 167 HIS A N 1
ATOM 1323 C CA . HIS A 1 167 ? 6.359 -5.929 -16.567 1.00 97.94 167 HIS A CA 1
ATOM 1324 C C . HIS A 1 167 ? 5.395 -5.988 -15.368 1.00 97.94 167 HIS A C 1
ATOM 1326 O O . HIS A 1 167 ? 4.438 -6.764 -15.431 1.00 97.94 167 HIS A O 1
ATOM 1332 N N . LEU A 1 168 ? 5.563 -5.179 -14.314 1.00 98.12 168 LEU A N 1
ATOM 1333 C CA . LEU A 1 168 ? 4.638 -5.157 -13.168 1.00 98.12 168 LEU A CA 1
ATOM 1334 C C . LEU A 1 168 ? 3.656 -3.976 -13.230 1.00 98.12 168 LEU A C 1
ATOM 1336 O O . LEU A 1 168 ? 3.890 -2.971 -13.907 1.00 98.12 168 LEU A O 1
ATOM 1340 N N . PRO A 1 169 ? 2.491 -4.079 -12.566 1.00 97.62 169 PRO A N 1
ATOM 1341 C CA . PRO A 1 169 ? 1.518 -2.997 -12.562 1.00 97.62 169 PRO A CA 1
ATOM 1342 C C . PRO A 1 169 ? 1.918 -1.856 -11.610 1.00 97.62 169 PRO A C 1
ATOM 1344 O O . PRO A 1 169 ? 2.505 -2.084 -10.565 1.00 97.62 169 PRO A O 1
ATOM 1347 N N . LEU A 1 170 ? 1.462 -0.627 -11.883 1.00 98.19 170 LEU A N 1
ATOM 1348 C CA . LEU A 1 170 ? 1.786 0.558 -11.062 1.00 98.19 170 LEU A CA 1
ATOM 1349 C C . LEU A 1 170 ? 1.296 0.518 -9.599 1.00 98.19 170 LEU A C 1
ATOM 1351 O O . LEU A 1 170 ? 1.515 1.465 -8.861 1.00 98.19 170 LEU A O 1
ATOM 1355 N N . PHE A 1 171 ? 0.552 -0.511 -9.193 1.00 96.19 171 PHE A N 1
ATOM 1356 C CA . PHE A 1 171 ? -0.010 -0.639 -7.843 1.00 96.19 171 PHE A CA 1
ATOM 1357 C C . PHE A 1 171 ? 0.591 -1.826 -7.075 1.00 96.19 171 PHE A C 1
ATOM 1359 O O . PHE A 1 171 ? -0.050 -2.325 -6.148 1.00 96.19 171 PHE A O 1
ATOM 1366 N N . THR A 1 172 ? 1.773 -2.308 -7.485 1.00 98.00 172 THR A N 1
ATOM 1367 C CA . THR A 1 172 ? 2.477 -3.460 -6.892 1.00 98.00 172 THR A CA 1
ATOM 1368 C C . THR A 1 172 ? 2.568 -3.362 -5.371 1.00 98.00 172 THR A C 1
ATOM 1370 O O . THR A 1 172 ? 2.071 -4.262 -4.698 1.00 98.00 172 THR A O 1
ATOM 1373 N N . ASP A 1 173 ? 3.035 -2.240 -4.822 1.00 98.06 173 ASP A N 1
ATOM 1374 C CA . ASP A 1 173 ? 3.147 -2.023 -3.370 1.00 98.06 173 ASP A CA 1
ATOM 1375 C C . ASP A 1 173 ? 1.824 -2.271 -2.640 1.00 98.06 173 ASP A C 1
ATOM 1377 O O . ASP A 1 173 ? 1.744 -3.023 -1.666 1.00 98.06 173 ASP A O 1
ATOM 1381 N N . THR A 1 174 ? 0.738 -1.660 -3.131 1.00 97.38 174 THR A N 1
ATOM 1382 C CA . THR A 1 174 ? -0.585 -1.833 -2.521 1.00 97.38 174 THR A CA 1
ATOM 1383 C C . THR A 1 174 ? -1.140 -3.240 -2.742 1.00 97.38 174 THR A C 1
ATOM 1385 O O . THR A 1 174 ? -1.854 -3.758 -1.881 1.00 97.38 174 THR A O 1
ATOM 1388 N N . LEU A 1 175 ? -0.851 -3.861 -3.889 1.00 95.69 175 LEU A N 1
ATOM 1389 C CA . LEU A 1 175 ? -1.256 -5.233 -4.183 1.00 95.69 175 LEU A CA 1
ATOM 1390 C C . LEU A 1 175 ? -0.630 -6.201 -3.180 1.00 95.69 175 LEU A C 1
ATOM 1392 O O . LEU A 1 175 ? -1.360 -6.978 -2.566 1.00 95.69 175 LEU A O 1
ATOM 1396 N N . ILE A 1 176 ? 0.691 -6.137 -3.014 1.00 95.50 176 ILE A N 1
ATOM 1397 C CA . ILE A 1 176 ? 1.447 -7.031 -2.138 1.00 95.50 176 ILE A CA 1
ATOM 1398 C C . ILE A 1 176 ? 0.982 -6.848 -0.693 1.00 95.50 176 ILE A C 1
ATOM 1400 O O . ILE A 1 176 ? 0.520 -7.812 -0.080 1.00 95.50 176 ILE A O 1
ATOM 1404 N N . ALA A 1 177 ? 1.001 -5.612 -0.178 1.00 95.81 177 ALA A N 1
ATOM 1405 C CA . ALA A 1 177 ? 0.590 -5.327 1.196 1.00 95.81 177 ALA A CA 1
ATOM 1406 C C . ALA A 1 177 ? -0.849 -5.789 1.477 1.00 95.81 177 ALA A C 1
ATOM 1408 O O . ALA A 1 177 ? -1.110 -6.442 2.487 1.00 95.81 177 ALA A O 1
ATOM 1409 N N . GLY A 1 178 ? -1.785 -5.504 0.566 1.00 91.44 178 GLY A N 1
ATOM 1410 C CA . GLY A 1 178 ? -3.184 -5.896 0.724 1.00 91.44 178 GLY A CA 1
ATOM 1411 C C . GLY A 1 178 ? -3.384 -7.413 0.739 1.00 91.44 178 GLY A C 1
ATOM 1412 O O . GLY A 1 178 ? -4.057 -7.936 1.623 1.00 91.44 178 GLY A O 1
ATOM 1413 N N . GLU A 1 179 ? -2.799 -8.141 -0.214 1.00 90.06 179 GLU A N 1
ATOM 1414 C CA . GLU A 1 179 ? -2.987 -9.596 -0.324 1.00 90.06 179 GLU A CA 1
ATOM 1415 C C . GLU A 1 179 ? -2.285 -10.377 0.799 1.00 90.06 179 GLU A C 1
ATOM 1417 O O . GLU A 1 179 ? -2.795 -11.414 1.236 1.00 90.06 179 GLU A O 1
ATOM 1422 N N . VAL A 1 180 ? -1.148 -9.881 1.294 1.00 90.62 180 VAL A N 1
ATOM 1423 C CA . VAL A 1 180 ? -0.489 -10.406 2.499 1.00 90.62 180 VAL A CA 1
ATOM 1424 C C . VAL A 1 180 ? -1.377 -10.185 3.723 1.00 90.62 180 VAL A C 1
ATOM 1426 O O . VAL A 1 180 ? -1.656 -11.128 4.462 1.00 90.62 180 VAL A O 1
ATOM 1429 N N . LEU A 1 181 ? -1.890 -8.969 3.927 1.00 94.50 181 LEU A N 1
ATOM 1430 C CA . LEU A 1 181 ? -2.710 -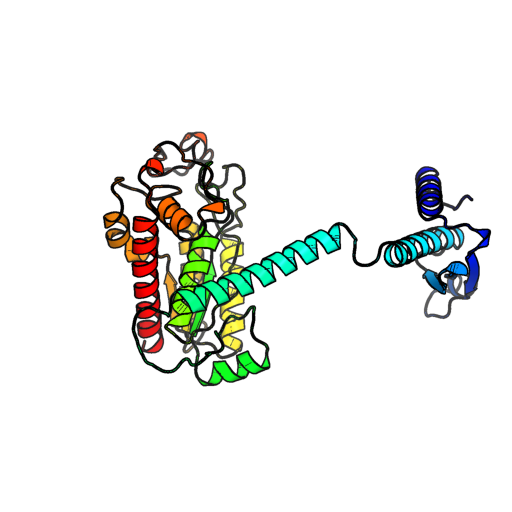8.654 5.100 1.00 94.50 181 LEU A CA 1
ATOM 1431 C C . LEU A 1 181 ? -4.050 -9.398 5.114 1.00 94.50 181 LEU A C 1
ATOM 1433 O O . LEU A 1 181 ? -4.510 -9.804 6.179 1.00 94.50 181 LEU A O 1
ATOM 1437 N N . LEU A 1 182 ? -4.629 -9.686 3.945 1.00 88.94 182 LEU A N 1
ATOM 1438 C CA . LEU A 1 182 ? -5.793 -10.571 3.835 1.00 88.94 182 LEU A CA 1
ATOM 1439 C C . LEU A 1 182 ? -5.521 -12.002 4.323 1.00 88.94 182 LEU A C 1
ATOM 1441 O O . LEU A 1 182 ? -6.460 -12.692 4.713 1.00 88.94 182 LEU A O 1
ATOM 1445 N N . ARG A 1 183 ? -4.268 -12.471 4.292 1.00 89.56 183 ARG A N 1
ATOM 1446 C CA . ARG A 1 183 ? -3.867 -13.767 4.865 1.00 89.56 183 ARG A CA 1
ATOM 1447 C C . ARG A 1 183 ? -3.597 -13.657 6.362 1.00 89.56 183 ARG A C 1
ATOM 1449 O O . ARG A 1 183 ? -3.949 -14.572 7.100 1.00 89.56 183 ARG A O 1
ATOM 1456 N N . VAL A 1 184 ? -3.043 -12.532 6.816 1.00 89.81 184 VAL A N 1
ATOM 1457 C CA . VAL A 1 184 ? -2.803 -12.246 8.242 1.00 89.81 184 VAL A CA 1
ATOM 1458 C C . VAL A 1 184 ? -4.107 -12.258 9.043 1.00 89.81 184 VAL A C 1
ATOM 1460 O O . VAL A 1 184 ? -4.185 -12.950 10.055 1.00 89.81 184 VAL A O 1
ATOM 1463 N N . ILE A 1 185 ? -5.160 -11.585 8.565 1.00 87.50 185 ILE A N 1
ATOM 1464 C CA . ILE A 1 185 ? -6.453 -11.522 9.277 1.00 87.50 185 ILE A CA 1
ATOM 1465 C C . ILE A 1 185 ? -7.206 -12.859 9.337 1.00 87.50 185 ILE A C 1
ATOM 1467 O O . ILE A 1 185 ? -8.231 -12.957 10.000 1.00 87.50 185 ILE A O 1
ATOM 1471 N N . ARG A 1 186 ? -6.724 -13.898 8.639 1.00 83.62 186 ARG A N 1
ATOM 1472 C CA . ARG A 1 186 ? -7.232 -15.270 8.808 1.00 83.62 186 ARG A CA 1
ATOM 1473 C C . ARG A 1 186 ? -6.658 -15.957 10.039 1.00 83.62 186 ARG A C 1
ATOM 1475 O O . ARG A 1 186 ? -7.202 -16.961 10.475 1.00 83.62 186 ARG A O 1
ATOM 1482 N N . ARG A 1 187 ? -5.529 -15.460 10.543 1.00 87.69 187 ARG A N 1
ATOM 1483 C CA . ARG A 1 187 ? -4.768 -16.062 11.642 1.00 87.69 187 ARG A CA 1
ATOM 1484 C C . ARG A 1 187 ? -4.904 -15.271 12.941 1.00 87.69 187 ARG A C 1
ATOM 1486 O O . ARG A 1 187 ? -4.661 -15.828 14.005 1.00 87.69 187 ARG A O 1
ATOM 1493 N N . ARG A 1 188 ? -5.259 -13.984 12.862 1.00 89.69 188 ARG A N 1
ATOM 1494 C CA . ARG A 1 188 ? -5.402 -13.083 14.012 1.00 89.69 188 ARG A CA 1
ATOM 1495 C C . ARG A 1 188 ? -6.609 -12.167 13.854 1.00 89.69 188 ARG A C 1
ATOM 1497 O O . ARG A 1 188 ? -6.852 -11.631 12.773 1.00 89.69 188 ARG A O 1
ATOM 1504 N N . ASP A 1 189 ? -7.294 -11.937 14.967 1.00 90.19 189 ASP A N 1
ATOM 1505 C CA . ASP A 1 189 ? -8.423 -11.018 15.073 1.00 90.19 189 ASP A CA 1
ATOM 1506 C C . ASP A 1 189 ? -7.931 -9.573 15.177 1.00 90.19 189 ASP A C 1
ATOM 1508 O O . ASP A 1 189 ? -7.723 -9.042 16.266 1.00 90.19 189 ASP A O 1
ATOM 1512 N N . VAL A 1 190 ? -7.742 -8.923 14.030 1.00 96.06 190 VAL A N 1
ATOM 1513 C CA . VAL A 1 190 ? -7.331 -7.515 13.939 1.00 96.06 190 VAL A CA 1
ATOM 1514 C C . VAL A 1 190 ? -8.165 -6.775 12.906 1.00 96.06 190 VAL A C 1
ATOM 1516 O O . VAL A 1 190 ? -8.510 -7.328 11.861 1.00 96.06 190 VAL A O 1
ATOM 1519 N N . PHE A 1 191 ? -8.451 -5.499 13.161 1.00 98.19 191 PHE A N 1
ATOM 1520 C CA . PHE A 1 191 ? -9.078 -4.652 12.154 1.00 98.19 191 PHE A CA 1
ATOM 1521 C C . PHE A 1 191 ? -8.106 -4.404 11.000 1.00 98.19 191 PHE A C 1
ATOM 1523 O O . PHE A 1 191 ? -6.974 -3.971 11.214 1.00 98.19 191 PHE A O 1
ATOM 1530 N N . LEU A 1 192 ? -8.561 -4.610 9.766 1.00 97.75 192 LEU A N 1
ATOM 1531 C CA . LEU A 1 192 ? -7.818 -4.228 8.568 1.00 97.75 192 LEU A CA 1
ATOM 1532 C C . LEU A 1 192 ? -8.507 -3.042 7.900 1.00 97.75 192 LEU A C 1
ATOM 1534 O O . LEU A 1 192 ? -9.651 -3.138 7.445 1.00 97.75 192 LEU A O 1
ATOM 1538 N N . ALA A 1 193 ? -7.809 -1.909 7.864 1.00 98.25 193 ALA A N 1
ATOM 1539 C CA . ALA A 1 193 ? -8.292 -0.704 7.211 1.00 98.25 193 ALA A CA 1
ATOM 1540 C C . ALA A 1 193 ? -8.217 -0.809 5.679 1.00 98.25 193 ALA A C 1
ATOM 1542 O O . ALA A 1 193 ? -7.394 -1.565 5.152 1.00 98.25 193 ALA A O 1
ATOM 1543 N N . PRO A 1 194 ? -9.023 -0.020 4.941 1.00 96.62 194 PRO A N 1
ATOM 1544 C CA . PRO A 1 194 ? -8.832 0.127 3.506 1.00 96.62 194 PRO A CA 1
ATOM 1545 C C . PRO A 1 194 ? -7.418 0.656 3.215 1.00 96.62 194 PRO A C 1
ATOM 1547 O O . PRO A 1 194 ? -6.935 1.528 3.945 1.00 96.62 194 PRO A O 1
ATOM 1550 N N . PRO A 1 195 ? -6.753 0.172 2.155 1.00 96.50 195 PRO A N 1
ATOM 1551 C CA . PRO A 1 195 ? -5.396 0.589 1.845 1.00 96.50 195 PRO A CA 1
ATOM 1552 C C . PRO A 1 195 ? -5.322 2.057 1.416 1.00 96.50 195 PRO A C 1
ATOM 1554 O O . PRO A 1 195 ? -6.142 2.553 0.636 1.00 96.50 195 PRO A O 1
ATOM 1557 N N . VAL A 1 196 ? -4.267 2.735 1.858 1.00 98.06 196 VAL A N 1
ATOM 1558 C CA . VAL A 1 196 ? -3.835 4.019 1.310 1.00 98.06 196 VAL A CA 1
ATOM 1559 C C . VAL A 1 196 ? -3.064 3.750 0.018 1.00 98.06 196 VAL A C 1
ATOM 1561 O O . VAL A 1 196 ? -1.975 3.186 0.027 1.00 98.06 196 VAL A O 1
ATOM 1564 N N . HIS A 1 197 ? -3.651 4.153 -1.109 1.00 97.19 197 HIS A N 1
ATOM 1565 C CA . HIS A 1 197 ? -3.128 3.859 -2.449 1.00 97.19 197 HIS A CA 1
ATOM 1566 C C . HIS A 1 197 ? -2.028 4.812 -2.942 1.00 97.19 197 HIS A C 1
ATOM 1568 O O . HIS A 1 197 ? -1.434 4.556 -3.983 1.00 97.19 197 HIS A O 1
ATOM 1574 N N . TYR A 1 198 ? -1.784 5.929 -2.256 1.00 98.00 198 TYR A N 1
ATOM 1575 C CA . TYR A 1 198 ? -0.823 6.942 -2.690 1.00 98.00 198 TYR A CA 1
ATOM 1576 C C . TYR A 1 198 ? 0.210 7.199 -1.598 1.00 98.00 198 TYR A C 1
ATOM 1578 O O . TYR A 1 198 ? -0.149 7.417 -0.442 1.00 98.00 198 TYR A O 1
ATOM 1586 N N . GLY A 1 199 ? 1.480 7.251 -1.995 1.00 97.81 199 GLY A N 1
ATOM 1587 C CA . GLY A 1 199 ? 2.604 7.452 -1.089 1.00 97.81 199 GLY A CA 1
ATOM 1588 C C . GLY A 1 199 ? 3.670 8.386 -1.659 1.00 97.81 199 GLY A C 1
ATOM 1589 O O . GLY A 1 199 ? 3.417 9.208 -2.547 1.00 97.81 199 GLY A O 1
ATOM 1590 N N . VAL A 1 200 ? 4.873 8.295 -1.099 1.00 98.38 200 VAL A N 1
ATOM 1591 C CA . VAL A 1 200 ? 5.967 9.241 -1.352 1.00 98.38 200 VAL A CA 1
ATOM 1592 C C . VAL A 1 200 ? 7.065 8.534 -2.140 1.00 98.38 200 VAL A C 1
ATOM 1594 O O . VAL A 1 200 ? 8.016 8.011 -1.571 1.00 98.38 200 VAL A O 1
ATOM 1597 N N . CYS A 1 201 ? 6.942 8.557 -3.462 1.00 97.12 201 CYS A N 1
ATOM 1598 C CA . CYS A 1 201 ? 7.860 7.896 -4.384 1.00 97.12 201 CYS A CA 1
ATOM 1599 C C . CYS A 1 201 ? 8.901 8.912 -4.881 1.00 97.12 201 CYS A C 1
ATOM 1601 O O . CYS A 1 201 ? 8.728 9.548 -5.922 1.00 97.12 201 CYS A O 1
ATOM 1603 N N . THR A 1 202 ? 9.954 9.171 -4.100 1.00 93.81 202 THR A N 1
ATOM 1604 C CA . THR A 1 202 ? 10.946 10.212 -4.446 1.00 93.81 202 THR A CA 1
ATOM 1605 C C . THR A 1 202 ? 11.944 9.769 -5.514 1.00 93.81 202 THR A C 1
ATOM 1607 O O . THR A 1 202 ? 12.368 10.592 -6.329 1.00 93.81 202 THR A O 1
ATOM 1610 N N . THR A 1 203 ? 12.316 8.489 -5.524 1.00 93.69 203 THR A N 1
ATOM 1611 C CA . THR A 1 203 ? 13.310 7.924 -6.451 1.00 93.69 203 THR A CA 1
ATOM 1612 C C . THR A 1 203 ? 12.732 7.720 -7.849 1.00 93.69 203 THR A C 1
ATOM 1614 O O . THR A 1 203 ? 13.396 8.039 -8.831 1.00 93.69 203 THR A O 1
ATOM 1617 N N . THR A 1 204 ? 11.479 7.283 -7.929 1.00 95.88 204 THR A N 1
ATOM 1618 C CA . THR A 1 204 ? 10.734 6.989 -9.165 1.00 95.88 204 THR A CA 1
ATOM 1619 C C . THR A 1 204 ? 9.844 8.152 -9.620 1.00 95.88 204 THR A C 1
ATOM 1621 O O . THR A 1 204 ? 9.059 8.017 -10.556 1.00 95.88 204 THR A O 1
ATOM 1624 N N . ARG A 1 205 ? 9.927 9.328 -8.973 1.00 94.44 205 ARG A N 1
ATOM 1625 C CA . ARG A 1 205 ? 8.997 10.461 -9.180 1.00 94.44 205 ARG A CA 1
ATOM 1626 C C . ARG A 1 205 ? 8.860 10.904 -10.638 1.00 94.44 205 ARG A C 1
ATOM 1628 O O . ARG A 1 205 ? 7.826 11.440 -11.021 1.00 94.44 205 ARG A O 1
ATOM 1635 N N . GLN A 1 206 ? 9.934 10.775 -11.411 1.00 95.81 206 GLN A N 1
ATOM 1636 C CA . GLN A 1 206 ? 9.977 11.196 -12.811 1.00 95.81 206 GLN A CA 1
ATOM 1637 C C . GLN A 1 206 ? 9.627 10.067 -13.782 1.00 95.81 206 GLN A C 1
ATOM 1639 O O . GLN A 1 206 ? 9.430 10.342 -14.965 1.00 95.81 206 GLN A O 1
ATOM 1644 N N . HIS A 1 207 ? 9.534 8.825 -13.304 1.00 97.25 207 HIS A N 1
ATOM 1645 C CA . HIS A 1 207 ? 9.169 7.682 -14.124 1.00 97.25 207 HIS A CA 1
ATOM 1646 C C . HIS A 1 207 ? 7.701 7.771 -14.561 1.00 97.25 207 HIS A C 1
ATOM 1648 O O . HIS A 1 207 ? 6.836 8.166 -13.770 1.00 97.25 207 HIS A O 1
ATOM 1654 N N . PRO A 1 208 ? 7.388 7.431 -15.825 1.00 95.75 208 PRO A N 1
ATOM 1655 C CA . PRO A 1 208 ? 6.022 7.483 -16.326 1.00 95.75 208 PRO A CA 1
ATOM 1656 C C . PRO A 1 208 ? 5.065 6.616 -15.502 1.00 95.75 208 PRO A C 1
ATOM 1658 O O . PRO A 1 208 ? 5.281 5.424 -15.319 1.00 95.75 208 PRO A O 1
ATOM 1661 N N . GLY A 1 209 ? 3.961 7.216 -15.058 1.00 96.00 209 GLY A N 1
ATOM 1662 C CA . GLY A 1 209 ? 2.921 6.524 -14.295 1.00 96.00 209 GLY A CA 1
ATOM 1663 C C . GLY A 1 209 ? 3.048 6.663 -12.780 1.00 96.00 209 GLY A C 1
ATOM 1664 O O . GLY A 1 209 ? 2.027 6.544 -12.106 1.00 96.00 209 GLY A O 1
ATOM 1665 N N . THR A 1 210 ? 4.227 7.002 -12.250 1.00 98.00 210 THR A N 1
ATOM 1666 C CA . THR A 1 210 ? 4.389 7.292 -10.820 1.00 98.00 210 THR A CA 1
ATOM 1667 C C . THR A 1 210 ? 3.579 8.529 -10.428 1.00 98.00 210 THR A C 1
ATOM 1669 O O . THR A 1 210 ? 3.723 9.605 -11.013 1.00 98.00 210 THR A O 1
ATOM 1672 N N . ILE A 1 211 ? 2.733 8.397 -9.403 1.00 98.12 211 ILE A N 1
ATOM 1673 C CA . ILE A 1 211 ? 1.952 9.495 -8.824 1.00 98.12 211 ILE A CA 1
ATOM 1674 C C . ILE A 1 211 ? 2.270 9.566 -7.334 1.00 98.12 211 ILE A C 1
ATOM 1676 O O . ILE A 1 211 ? 1.741 8.807 -6.525 1.00 98.12 211 ILE A O 1
ATOM 1680 N N . SER A 1 212 ? 3.120 10.526 -6.974 1.00 97.81 212 SER A N 1
ATOM 1681 C CA . SER A 1 212 ? 3.602 10.699 -5.604 1.00 97.81 212 SER A CA 1
ATOM 1682 C C . SER A 1 212 ? 3.005 11.937 -4.939 1.00 97.81 212 SER A C 1
ATOM 1684 O O . SER A 1 212 ? 3.107 13.056 -5.457 1.00 97.81 212 SER A O 1
ATOM 1686 N N . ILE A 1 213 ? 2.461 11.736 -3.737 1.00 98.38 213 ILE A N 1
ATOM 1687 C CA . ILE A 1 213 ? 2.100 12.819 -2.817 1.00 98.38 213 ILE A CA 1
ATOM 1688 C C . ILE A 1 213 ? 3.342 13.358 -2.100 1.00 98.38 213 ILE A C 1
ATOM 1690 O O . ILE A 1 213 ? 4.417 12.755 -2.132 1.00 98.38 213 ILE A O 1
ATOM 1694 N N . MET A 1 214 ? 3.190 14.519 -1.468 1.00 98.25 214 MET A N 1
ATOM 1695 C CA . MET A 1 214 ? 4.247 15.131 -0.668 1.00 98.25 214 MET A CA 1
ATOM 1696 C C . MET A 1 214 ? 4.370 14.444 0.705 1.00 98.25 214 MET A C 1
ATOM 1698 O O . MET A 1 214 ? 3.354 13.976 1.231 1.00 98.25 214 MET A O 1
ATOM 1702 N N . PRO A 1 215 ? 5.569 14.415 1.322 1.00 98.38 215 PRO A N 1
ATOM 1703 C CA . PRO A 1 215 ? 5.754 13.890 2.677 1.00 98.38 215 PRO A CA 1
ATOM 1704 C C . PRO A 1 215 ? 4.810 14.531 3.699 1.00 98.38 215 PRO A C 1
ATOM 1706 O O . PRO A 1 215 ? 4.253 13.837 4.542 1.00 98.38 215 PRO A O 1
ATOM 1709 N N . GLU A 1 216 ? 4.554 15.836 3.578 1.00 98.50 216 GLU A N 1
ATOM 1710 C CA . GLU A 1 216 ? 3.633 16.584 4.441 1.00 98.50 216 GLU A CA 1
ATOM 1711 C C . GLU A 1 216 ? 2.212 16.017 4.362 1.00 98.50 216 GLU A C 1
ATOM 1713 O O . GLU A 1 216 ? 1.556 15.834 5.384 1.00 98.50 216 GLU A O 1
ATOM 1718 N N . THR A 1 217 ? 1.751 15.685 3.153 1.00 98.69 217 THR A N 1
ATOM 1719 C CA . THR A 1 217 ? 0.433 15.078 2.936 1.00 98.69 217 THR A CA 1
ATOM 1720 C C . THR A 1 217 ? 0.356 13.695 3.569 1.00 98.69 217 THR A C 1
ATOM 1722 O O . THR A 1 217 ? -0.642 13.381 4.212 1.00 98.69 217 THR A O 1
ATOM 1725 N N . LEU A 1 218 ? 1.407 12.882 3.422 1.00 98.75 218 LEU A N 1
ATOM 1726 C CA . LEU A 1 218 ? 1.452 11.557 4.037 1.00 98.75 218 LEU A CA 1
ATOM 1727 C C . LEU A 1 218 ? 1.443 11.652 5.566 1.00 98.75 218 LEU A C 1
ATOM 1729 O O . LEU A 1 218 ? 0.720 10.892 6.208 1.00 98.75 218 LEU A O 1
ATOM 1733 N N . ARG A 1 219 ? 2.179 12.607 6.148 1.00 98.88 219 ARG A N 1
ATOM 1734 C CA . ARG A 1 219 ? 2.161 12.852 7.595 1.00 98.88 219 ARG A CA 1
ATOM 1735 C C . ARG A 1 219 ? 0.771 13.221 8.092 1.00 98.88 219 ARG A C 1
ATOM 1737 O O . ARG A 1 219 ? 0.272 12.598 9.024 1.00 98.88 219 ARG A O 1
ATOM 1744 N N . MET A 1 220 ? 0.130 14.194 7.445 1.00 98.75 220 MET A N 1
ATOM 1745 C CA . MET A 1 220 ? -1.220 14.629 7.817 1.00 98.75 220 MET A CA 1
ATOM 1746 C C . MET A 1 220 ? -2.229 13.485 7.707 1.00 98.75 220 MET A C 1
ATOM 1748 O O . MET A 1 220 ? -2.968 13.236 8.653 1.00 98.75 220 MET A O 1
ATOM 1752 N N . LEU A 1 221 ? -2.203 12.738 6.598 1.00 98.75 221 LEU A N 1
ATOM 1753 C CA . LEU A 1 221 ? -3.082 11.589 6.403 1.00 98.75 221 LEU A CA 1
ATOM 1754 C C . LEU A 1 221 ? -2.861 10.522 7.481 1.00 98.75 221 LEU A C 1
ATOM 1756 O O . LEU A 1 221 ? -3.820 10.054 8.084 1.00 98.75 221 LEU A O 1
ATOM 1760 N N . THR A 1 222 ? -1.604 10.162 7.747 1.00 98.81 222 THR A N 1
ATOM 1761 C CA . THR A 1 222 ? -1.250 9.173 8.776 1.00 98.81 222 THR A CA 1
ATOM 1762 C C . THR A 1 222 ? -1.774 9.603 10.141 1.00 98.81 222 THR A C 1
ATOM 1764 O O . THR A 1 222 ? -2.421 8.818 10.834 1.00 98.81 222 THR A O 1
ATOM 1767 N N . ARG A 1 223 ? -1.557 10.873 10.501 1.00 98.88 223 ARG A N 1
ATOM 1768 C CA . ARG A 1 223 ? -2.016 11.435 11.770 1.00 98.88 223 ARG A CA 1
ATOM 1769 C C . ARG A 1 223 ? -3.535 11.382 11.885 1.00 98.88 223 ARG A C 1
ATOM 1771 O O . ARG A 1 223 ? -4.043 10.916 12.901 1.00 98.88 223 ARG A O 1
ATOM 1778 N N . ASP A 1 224 ? -4.252 11.824 10.856 1.00 98.88 224 ASP A N 1
ATOM 1779 C CA . ASP A 1 224 ? -5.716 11.854 10.859 1.00 98.88 224 ASP A CA 1
ATOM 1780 C C . ASP A 1 224 ? -6.305 10.444 10.997 1.00 98.88 224 ASP A C 1
ATOM 1782 O O . ASP A 1 224 ? -7.202 10.234 11.816 1.00 98.88 224 ASP A O 1
ATOM 1786 N N . LEU A 1 225 ? -5.758 9.462 10.269 1.00 98.75 225 LEU A N 1
ATOM 1787 C CA . LEU A 1 225 ? -6.193 8.065 10.343 1.00 98.75 225 LEU A CA 1
ATOM 1788 C C . LEU A 1 225 ? -6.008 7.477 11.747 1.00 98.75 225 LEU A C 1
ATOM 1790 O O . LEU A 1 225 ? -6.934 6.854 12.277 1.00 98.75 225 LEU A O 1
ATOM 1794 N N . VAL A 1 226 ? -4.840 7.685 12.361 1.00 98.81 226 VAL A N 1
ATOM 1795 C CA . VAL A 1 226 ? -4.529 7.140 13.690 1.00 98.81 226 VAL A CA 1
ATOM 1796 C C . VAL A 1 226 ? -5.332 7.852 14.774 1.00 98.81 226 VAL A C 1
ATOM 1798 O O . VAL A 1 226 ? -6.029 7.191 15.540 1.00 98.81 226 VAL A O 1
ATOM 1801 N N . VAL A 1 227 ? -5.315 9.188 14.817 1.00 98.81 227 VAL A N 1
ATOM 1802 C CA . VAL A 1 227 ? -5.998 9.976 15.858 1.00 98.81 227 VAL A CA 1
ATOM 1803 C C . VAL A 1 227 ? -7.504 9.729 15.843 1.00 98.81 227 VAL A C 1
ATOM 1805 O O . VAL A 1 227 ? -8.119 9.549 16.897 1.00 98.81 227 VAL A O 1
ATOM 1808 N N . ASP A 1 228 ? -8.126 9.708 14.663 1.00 98.62 228 ASP A N 1
ATOM 1809 C CA . ASP A 1 228 ? -9.567 9.489 14.556 1.00 98.62 228 ASP A CA 1
ATOM 1810 C C . ASP A 1 228 ? -9.953 8.050 14.943 1.00 98.62 228 ASP A C 1
ATOM 1812 O O . ASP A 1 228 ? -11.007 7.818 15.538 1.00 98.62 228 ASP A O 1
ATOM 1816 N N . SER A 1 229 ? -9.089 7.075 14.668 1.00 98.56 229 SER A N 1
ATOM 1817 C CA . SER A 1 229 ? -9.276 5.672 15.061 1.00 98.56 229 SER A CA 1
ATOM 1818 C C . SER A 1 229 ? -9.033 5.441 16.556 1.00 98.56 229 SER A C 1
ATOM 1820 O O . SER A 1 229 ? -9.787 4.715 17.204 1.00 98.56 229 SER A O 1
ATOM 1822 N N . TYR A 1 230 ? -8.057 6.129 17.143 1.00 98.81 230 TYR A N 1
ATOM 1823 C CA . TYR A 1 230 ? -7.789 6.117 18.580 1.00 98.81 230 TYR A CA 1
ATOM 1824 C C . TYR A 1 230 ? -8.986 6.648 19.385 1.00 98.81 230 TYR A C 1
ATOM 1826 O O . TYR A 1 230 ? -9.409 6.029 20.367 1.00 98.81 230 TYR A O 1
ATOM 1834 N N . LYS A 1 231 ? -9.626 7.727 18.906 1.00 98.44 231 LYS A N 1
ATOM 1835 C CA . LYS A 1 231 ? -10.877 8.266 19.479 1.00 98.44 231 LYS A CA 1
ATOM 1836 C C . LYS A 1 231 ? -12.037 7.267 19.457 1.00 98.44 231 LYS A C 1
ATOM 1838 O O . LYS A 1 231 ? -12.947 7.380 20.273 1.00 98.44 231 LYS A O 1
ATOM 1843 N N . LYS A 1 232 ? -12.010 6.285 18.549 1.00 97.88 232 LYS A N 1
ATOM 1844 C CA . LYS A 1 232 ? -13.004 5.202 18.475 1.00 97.88 232 LYS A CA 1
ATOM 1845 C C . LYS A 1 232 ? -12.704 4.051 19.432 1.00 97.88 232 LYS A C 1
ATOM 1847 O O . LYS A 1 232 ? -13.510 3.136 19.502 1.00 97.88 232 LYS A O 1
ATOM 1852 N N . GLY A 1 233 ? -11.597 4.092 20.174 1.00 98.06 233 GLY A N 1
ATOM 1853 C CA . GLY A 1 233 ? -11.250 3.092 21.185 1.00 98.06 233 GLY A CA 1
ATOM 1854 C C . GLY A 1 233 ? -10.231 2.046 20.737 1.00 98.06 233 GLY A C 1
ATOM 1855 O O . GLY A 1 233 ? -10.057 1.069 21.458 1.00 98.06 233 GLY A O 1
ATOM 1856 N N . LEU A 1 234 ? -9.584 2.219 19.580 1.00 98.50 234 LEU A N 1
ATOM 1857 C CA . LEU A 1 234 ? -8.430 1.412 19.160 1.00 98.50 234 LEU A CA 1
ATOM 1858 C C . LEU A 1 234 ? -7.169 1.870 19.908 1.00 98.50 234 LEU A C 1
ATOM 1860 O O . LEU A 1 234 ? -7.077 3.037 20.299 1.00 98.50 234 LEU A O 1
ATOM 1864 N N . ARG A 1 235 ? -6.224 0.955 20.142 1.00 98.31 235 ARG A N 1
ATOM 1865 C CA . ARG A 1 235 ? -5.022 1.207 20.961 1.00 98.31 235 ARG A CA 1
ATOM 1866 C C . ARG A 1 235 ? -3.727 0.728 20.332 1.00 98.31 235 ARG A C 1
ATOM 1868 O O . ARG A 1 235 ? -2.710 1.384 20.514 1.00 98.31 235 ARG A O 1
ATOM 1875 N N . ASN A 1 236 ? -3.774 -0.347 19.554 1.00 98.69 236 ASN A N 1
ATOM 1876 C CA . ASN A 1 236 ? -2.587 -0.907 18.922 1.00 98.69 236 ASN A CA 1
ATOM 1877 C C . ASN A 1 236 ? -2.660 -0.636 17.415 1.00 98.69 236 ASN A C 1
ATOM 1879 O O . ASN A 1 236 ? -3.620 -1.032 16.752 1.00 98.69 236 ASN A O 1
ATOM 1883 N N . PHE A 1 237 ? -1.664 0.060 16.877 1.00 98.81 237 PHE A N 1
ATOM 1884 C CA . PHE A 1 237 ? -1.641 0.532 15.497 1.00 98.81 237 PHE A CA 1
ATOM 1885 C C . PHE A 1 237 ? -0.428 -0.027 14.768 1.00 98.81 237 PHE A C 1
ATOM 1887 O O . PHE A 1 237 ? 0.710 0.228 15.152 1.00 98.81 237 PHE A O 1
ATOM 1894 N N . ILE A 1 238 ? -0.666 -0.744 13.674 1.00 98.69 238 ILE A N 1
ATOM 1895 C CA . ILE A 1 238 ? 0.391 -1.195 12.771 1.00 98.69 238 ILE A CA 1
ATOM 1896 C C . ILE A 1 238 ? 0.231 -0.438 11.453 1.00 98.69 238 ILE A C 1
ATOM 1898 O O . ILE A 1 238 ? -0.747 -0.622 10.729 1.00 98.69 238 ILE A O 1
ATOM 1902 N N . LEU A 1 239 ? 1.188 0.429 11.140 1.00 98.62 239 LEU A N 1
ATOM 1903 C CA . LEU A 1 239 ? 1.298 1.087 9.842 1.00 98.62 239 LEU A CA 1
ATOM 1904 C C . LEU A 1 239 ? 2.211 0.217 8.973 1.00 98.62 239 LEU A C 1
ATOM 1906 O O . LEU A 1 239 ? 3.435 0.265 9.118 1.00 98.62 239 LEU A O 1
ATOM 1910 N N . LEU A 1 240 ? 1.613 -0.629 8.128 1.00 98.50 240 LEU A N 1
ATOM 1911 C CA . LEU A 1 240 ? 2.354 -1.538 7.253 1.00 98.50 240 LEU A CA 1
ATOM 1912 C C . LEU A 1 240 ? 2.467 -0.935 5.858 1.00 98.50 240 LEU A C 1
ATOM 1914 O O . LEU A 1 240 ? 1.459 -0.751 5.178 1.00 98.50 240 LEU A O 1
ATOM 1918 N N . SER A 1 241 ? 3.691 -0.680 5.415 1.00 98.00 241 SER A N 1
ATOM 1919 C CA . SER A 1 241 ? 3.986 -0.194 4.074 1.00 98.00 241 SER A CA 1
ATOM 1920 C C . SER A 1 241 ? 4.392 -1.331 3.144 1.00 98.00 241 SER A C 1
ATOM 1922 O O . SER A 1 241 ? 5.308 -2.087 3.453 1.00 98.00 241 SER A O 1
ATOM 1924 N N . GLY A 1 242 ? 3.751 -1.416 1.981 1.00 96.56 242 GLY A N 1
ATOM 1925 C CA . GLY A 1 242 ? 4.244 -2.180 0.835 1.00 96.56 242 GLY A CA 1
ATOM 1926 C C . GLY A 1 242 ? 5.322 -1.445 0.037 1.00 96.56 242 GLY A C 1
ATOM 1927 O O . GLY A 1 242 ? 5.792 -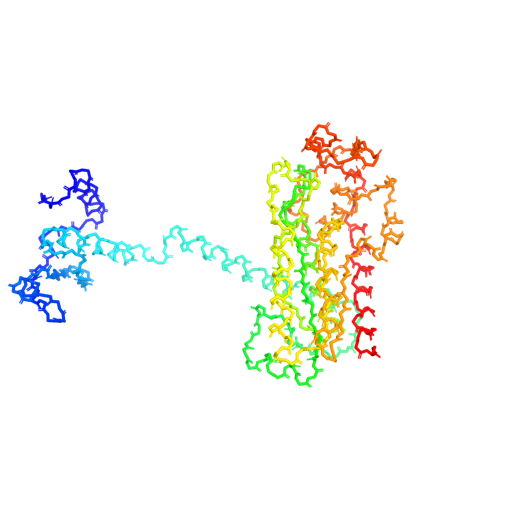1.988 -0.945 1.00 96.56 242 GLY A O 1
ATOM 1928 N N . HIS A 1 243 ? 5.692 -0.224 0.434 1.00 96.62 243 HIS A N 1
ATOM 1929 C CA . HIS A 1 243 ? 6.702 0.608 -0.217 1.00 96.62 243 HIS A CA 1
ATOM 1930 C C . HIS A 1 243 ? 7.889 0.865 0.721 1.00 96.62 243 HIS A C 1
ATOM 1932 O O . HIS A 1 243 ? 7.714 1.424 1.810 1.00 96.62 243 HIS A O 1
ATOM 1938 N N . GLY A 1 244 ? 9.103 0.514 0.289 1.00 92.62 244 GLY A N 1
ATOM 1939 C CA . GLY A 1 244 ? 10.342 0.659 1.072 1.00 92.62 244 GLY A CA 1
ATOM 1940 C C . GLY A 1 244 ? 11.020 2.036 1.001 1.00 92.62 244 GLY A C 1
ATOM 1941 O O . GLY A 1 244 ? 12.139 2.201 1.483 1.00 92.62 244 GLY A O 1
ATOM 1942 N N . GLY A 1 245 ? 10.401 3.044 0.379 1.00 94.12 245 GLY A N 1
ATOM 1943 C CA . GLY A 1 245 ? 11.030 4.354 0.196 1.00 94.12 245 GLY A CA 1
ATOM 1944 C C . GLY A 1 245 ? 11.381 5.047 1.515 1.00 94.12 245 GLY A C 1
ATOM 1945 O O . GLY A 1 245 ? 10.515 5.309 2.348 1.00 94.12 245 GLY A O 1
ATOM 1946 N N . GLY A 1 246 ? 12.646 5.442 1.686 1.00 94.69 246 GLY A N 1
ATOM 1947 C CA . GLY A 1 246 ? 13.130 6.013 2.950 1.00 94.69 246 GLY A CA 1
ATOM 1948 C C . GLY A 1 246 ? 12.335 7.231 3.441 1.00 94.69 246 GLY A C 1
ATOM 1949 O O . GLY A 1 246 ? 11.927 7.270 4.594 1.00 94.69 246 GLY A O 1
ATOM 1950 N N . ILE A 1 247 ? 12.036 8.205 2.569 1.00 96.75 247 ILE A N 1
ATOM 1951 C CA . ILE A 1 247 ? 11.243 9.393 2.955 1.00 96.75 247 ILE A CA 1
ATOM 1952 C C . ILE A 1 247 ? 9.785 9.017 3.266 1.00 96.75 247 ILE A C 1
ATOM 1954 O O . ILE A 1 247 ? 9.181 9.610 4.157 1.00 96.75 247 ILE A O 1
ATOM 1958 N N . HIS A 1 248 ? 9.226 8.026 2.567 1.00 98.06 248 HIS A N 1
ATOM 1959 C CA . HIS A 1 248 ? 7.8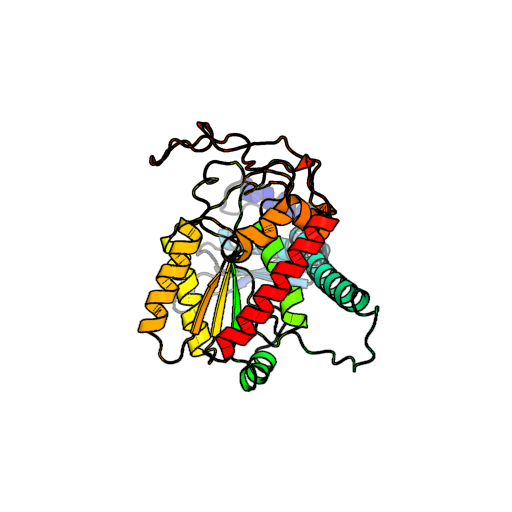84 7.513 2.836 1.00 98.06 248 HIS A CA 1
ATOM 1960 C C . HIS A 1 248 ? 7.798 6.895 4.236 1.00 98.06 248 HIS A C 1
ATOM 1962 O O . HIS A 1 248 ? 6.947 7.288 5.034 1.00 98.06 248 HIS A O 1
ATOM 1968 N N . MET A 1 249 ? 8.731 5.996 4.557 1.00 98.06 249 MET A N 1
ATOM 1969 C CA . MET A 1 249 ? 8.816 5.354 5.867 1.00 98.06 249 MET A CA 1
ATOM 1970 C C . MET A 1 249 ? 9.109 6.362 6.979 1.00 98.06 249 MET A C 1
ATOM 1972 O O . MET A 1 249 ? 8.440 6.337 8.011 1.00 98.06 249 MET A O 1
ATOM 1976 N N . SER A 1 250 ? 10.055 7.282 6.771 1.00 98.00 250 SER A N 1
ATOM 1977 C CA . SER A 1 250 ? 10.386 8.316 7.757 1.00 98.00 250 SER A CA 1
ATOM 1978 C C . SER A 1 250 ? 9.208 9.237 8.058 1.00 98.00 250 SER A C 1
ATOM 1980 O O . SER A 1 250 ? 9.007 9.572 9.217 1.00 98.00 250 SER A O 1
ATOM 1982 N N . ALA A 1 251 ? 8.393 9.600 7.062 1.00 98.56 251 ALA A N 1
ATOM 1983 C CA . ALA A 1 251 ? 7.202 10.417 7.290 1.00 98.56 251 ALA A CA 1
ATOM 1984 C C . ALA A 1 251 ? 6.189 9.722 8.221 1.00 98.56 251 ALA A C 1
ATOM 1986 O O . ALA A 1 251 ? 5.633 10.363 9.109 1.00 98.56 251 ALA A O 1
ATOM 1987 N N . MET A 1 252 ? 5.965 8.414 8.060 1.00 98.62 252 MET A N 1
ATOM 1988 C CA . MET A 1 252 ? 5.082 7.660 8.961 1.00 98.62 252 MET A CA 1
ATOM 1989 C C . MET A 1 252 ? 5.702 7.457 10.349 1.00 98.62 252 MET A C 1
ATOM 1991 O O . MET A 1 252 ? 4.995 7.588 11.346 1.00 98.62 252 MET A O 1
ATOM 1995 N N . LYS A 1 253 ? 7.013 7.181 10.425 1.00 98.56 253 LYS A N 1
ATOM 1996 C CA . LYS A 1 253 ? 7.747 7.038 11.696 1.00 98.56 253 LYS A CA 1
ATOM 1997 C C . LYS A 1 253 ? 7.732 8.338 12.503 1.00 98.56 253 LYS A C 1
ATOM 1999 O O . LYS A 1 253 ? 7.426 8.298 13.684 1.00 98.56 253 LYS A O 1
ATOM 2004 N N . GLU A 1 254 ? 7.956 9.482 11.856 1.00 98.69 254 GLU A N 1
ATOM 2005 C CA . GLU A 1 254 ? 7.883 10.813 12.477 1.00 98.69 254 GLU A CA 1
ATOM 2006 C C . GLU A 1 254 ? 6.520 11.052 13.145 1.00 98.69 254 GLU A C 1
ATOM 2008 O O . GLU A 1 254 ? 6.455 11.498 14.286 1.00 98.69 254 GLU A O 1
ATOM 2013 N N . VAL A 1 255 ? 5.421 10.702 12.467 1.00 98.81 255 VAL A N 1
ATOM 2014 C CA . VAL A 1 255 ? 4.074 10.819 13.047 1.00 98.81 255 VAL A CA 1
ATOM 2015 C C . VAL A 1 255 ? 3.866 9.846 14.202 1.00 98.81 255 VAL A C 1
ATOM 2017 O O . VAL A 1 255 ? 3.235 10.219 15.186 1.00 98.81 255 VAL A O 1
ATOM 2020 N N . ALA A 1 256 ? 4.366 8.614 14.097 1.00 98.62 256 ALA A N 1
ATOM 2021 C CA . ALA A 1 256 ? 4.220 7.628 15.162 1.00 98.62 256 ALA A CA 1
ATOM 2022 C C . ALA A 1 256 ? 4.919 8.065 16.460 1.00 98.62 256 ALA A C 1
ATOM 2024 O O . ALA A 1 256 ? 4.302 7.974 17.516 1.00 98.62 256 ALA A O 1
ATOM 2025 N N . GLU A 1 257 ? 6.140 8.605 16.377 1.00 98.56 257 GLU A N 1
ATOM 2026 C CA . GLU A 1 257 ? 6.866 9.154 17.536 1.00 98.56 257 GLU A CA 1
ATOM 2027 C C . GLU A 1 257 ? 6.077 10.291 18.203 1.00 98.56 257 GLU A C 1
ATOM 2029 O O . GLU A 1 257 ? 5.843 10.266 19.407 1.00 98.56 257 GLU A O 1
ATOM 2034 N N . ILE A 1 258 ? 5.562 11.239 17.410 1.00 98.69 258 ILE A N 1
ATOM 2035 C CA . ILE A 1 258 ? 4.734 12.342 17.927 1.00 98.69 258 ILE A CA 1
ATOM 2036 C C . ILE A 1 258 ? 3.482 11.810 18.639 1.00 98.69 258 ILE A C 1
ATOM 2038 O O . ILE A 1 258 ? 3.099 12.307 19.695 1.00 98.69 258 ILE A O 1
ATOM 2042 N N . LEU A 1 259 ? 2.812 10.810 18.063 1.00 98.69 259 LEU A N 1
ATOM 2043 C CA . LEU A 1 259 ? 1.560 10.296 18.614 1.00 98.69 259 LEU A CA 1
ATOM 2044 C C . LEU A 1 259 ? 1.750 9.451 19.874 1.00 98.69 259 LEU A C 1
ATOM 2046 O O . LEU A 1 259 ? 0.840 9.441 20.698 1.00 98.69 259 LEU A O 1
ATOM 2050 N N . ILE A 1 260 ? 2.896 8.787 20.040 1.00 98.00 260 ILE A N 1
ATOM 2051 C CA . ILE A 1 260 ? 3.248 8.083 21.282 1.00 98.00 260 ILE A CA 1
ATOM 2052 C C . ILE A 1 260 ? 3.352 9.065 22.458 1.00 98.00 260 ILE A C 1
ATOM 2054 O O . ILE A 1 260 ? 2.902 8.740 23.555 1.00 98.00 260 ILE A O 1
ATOM 2058 N N . ASP A 1 261 ? 3.859 10.279 22.223 1.00 98.00 261 ASP A N 1
ATOM 2059 C CA . ASP A 1 261 ? 3.909 11.337 23.241 1.00 98.00 261 ASP A CA 1
ATOM 2060 C C . ASP A 1 261 ? 2.537 12.005 23.474 1.00 98.00 261 ASP A C 1
ATOM 2062 O O . ASP A 1 261 ? 2.183 12.349 24.604 1.00 98.00 261 ASP A O 1
ATOM 2066 N N . GLU A 1 262 ? 1.750 12.218 22.410 1.00 98.31 262 GLU A N 1
ATOM 2067 C CA . GLU A 1 262 ? 0.468 12.939 22.477 1.00 98.31 262 GLU A CA 1
ATOM 2068 C C . GLU A 1 262 ? -0.699 12.096 23.014 1.00 98.31 262 GLU A C 1
ATOM 2070 O O . GLU A 1 262 ? -1.630 12.639 23.620 1.00 98.31 262 GLU A O 1
ATOM 2075 N N . LEU A 1 263 ? -0.711 10.791 22.733 1.00 98.25 263 LEU A N 1
ATOM 2076 C CA . LEU A 1 263 ? -1.833 9.905 23.022 1.00 98.25 263 LEU A CA 1
ATOM 2077 C C . LEU A 1 263 ? -1.418 8.896 24.098 1.00 98.25 263 LEU A C 1
ATOM 2079 O O . LEU A 1 263 ? -0.630 7.996 23.816 1.00 98.25 263 LEU A O 1
ATOM 2083 N N . PRO A 1 264 ? -1.972 8.997 25.323 1.00 95.75 264 PRO A N 1
ATOM 2084 C CA . PRO A 1 264 ? -1.776 7.972 26.344 1.00 95.75 264 PRO A CA 1
ATOM 2085 C C . PRO A 1 264 ? -2.166 6.594 25.805 1.00 95.75 264 PRO A C 1
ATOM 2087 O O . PRO A 1 264 ? -2.934 6.530 24.858 1.00 95.75 264 PRO A O 1
ATOM 2090 N N . ASP A 1 265 ? -1.641 5.519 26.397 1.00 95.69 265 ASP A N 1
ATOM 2091 C CA . ASP A 1 265 ? -2.007 4.113 26.133 1.00 95.69 265 ASP A CA 1
ATOM 2092 C C . ASP A 1 265 ? -1.995 3.622 24.664 1.00 95.69 265 ASP A C 1
ATOM 2094 O O . ASP A 1 265 ? -2.420 2.494 24.388 1.00 95.69 265 ASP A O 1
ATOM 2098 N N . ILE A 1 266 ? -1.461 4.416 23.729 1.00 98.31 266 ILE A N 1
ATOM 2099 C CA . ILE A 1 266 ? -1.259 4.018 22.338 1.00 98.31 266 ILE A CA 1
ATOM 2100 C C . ILE A 1 266 ? -0.002 3.158 22.193 1.00 98.31 266 ILE A C 1
ATOM 2102 O O . ILE A 1 266 ? 1.028 3.393 22.820 1.00 98.31 266 ILE A O 1
ATOM 2106 N N . ARG A 1 267 ? -0.073 2.170 21.303 1.00 98.50 267 ARG A N 1
ATOM 2107 C CA . ARG A 1 267 ? 1.077 1.393 20.841 1.00 98.50 267 ARG A CA 1
ATOM 2108 C C . ARG A 1 267 ? 1.139 1.464 19.335 1.00 98.50 267 ARG A C 1
ATOM 2110 O O . ARG A 1 267 ? 0.120 1.280 18.668 1.00 98.50 267 ARG A O 1
ATOM 2117 N N . MET A 1 268 ? 2.325 1.713 18.793 1.00 98.31 268 MET A N 1
ATOM 2118 C CA . MET A 1 268 ? 2.505 1.886 17.358 1.00 98.31 268 MET A CA 1
ATOM 2119 C C . MET A 1 268 ? 3.680 1.064 16.837 1.00 98.31 268 MET A C 1
ATOM 2121 O O . MET A 1 268 ? 4.734 0.993 17.462 1.00 98.31 268 MET A O 1
ATOM 2125 N N . ALA A 1 269 ? 3.505 0.479 15.657 1.00 97.94 269 ALA A N 1
ATOM 2126 C CA . ALA A 1 269 ? 4.571 -0.102 14.857 1.00 97.94 269 ALA A CA 1
ATOM 2127 C C . ALA A 1 269 ? 4.488 0.461 13.436 1.00 97.94 269 ALA A C 1
ATOM 2129 O O . ALA A 1 269 ? 3.422 0.445 12.824 1.00 97.94 269 AL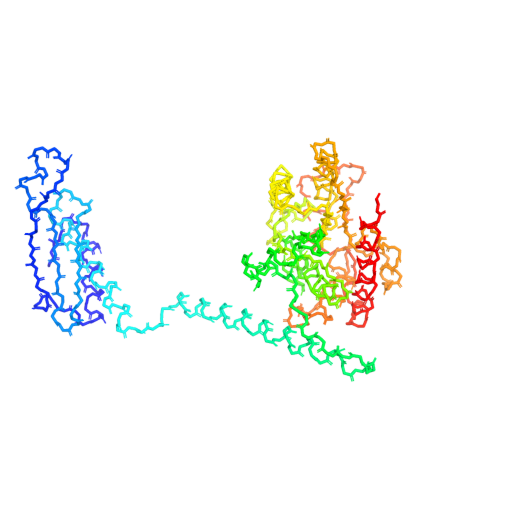A A O 1
ATOM 2130 N N . VAL A 1 270 ? 5.612 0.939 12.900 1.00 98.12 270 VAL A N 1
ATOM 2131 C CA . VAL A 1 270 ? 5.720 1.393 11.505 1.00 98.12 270 VAL A CA 1
ATOM 2132 C C . VAL A 1 270 ? 6.710 0.493 10.792 1.00 98.12 270 VAL A C 1
ATOM 2134 O O . VAL A 1 270 ? 7.909 0.536 11.075 1.00 98.12 270 VAL A O 1
ATOM 2137 N N . VAL A 1 271 ? 6.206 -0.346 9.892 1.00 96.38 271 VAL A N 1
ATOM 2138 C CA . VAL A 1 271 ? 6.978 -1.448 9.312 1.00 96.38 271 VAL A CA 1
ATOM 2139 C C . VAL A 1 271 ? 6.793 -1.529 7.806 1.00 96.38 271 VAL A C 1
ATOM 2141 O O . VAL A 1 271 ? 5.703 -1.324 7.283 1.00 96.38 271 VAL A O 1
ATOM 2144 N N . SER A 1 272 ? 7.870 -1.867 7.114 1.00 95.56 272 SER A N 1
ATOM 2145 C CA . SER A 1 272 ? 7.841 -2.408 5.759 1.00 95.56 272 SER A CA 1
ATOM 2146 C C . SER A 1 272 ? 8.396 -3.827 5.851 1.00 95.56 272 SER A C 1
ATOM 2148 O O . SER A 1 272 ? 9.428 -3.996 6.508 1.00 95.56 272 SER A O 1
ATOM 2150 N N . PRO A 1 273 ? 7.773 -4.849 5.235 1.00 89.06 273 PRO A N 1
ATOM 2151 C CA . PRO A 1 273 ? 8.342 -6.195 5.204 1.00 89.06 273 PRO A CA 1
ATOM 2152 C C . PRO A 1 273 ? 9.792 -6.210 4.707 1.00 89.06 273 PRO A C 1
ATOM 2154 O O . PRO A 1 273 ? 10.615 -6.939 5.248 1.00 89.06 273 PRO A O 1
ATOM 2157 N N . TYR A 1 274 ? 10.123 -5.334 3.756 1.00 87.44 274 TYR A N 1
ATOM 2158 C CA . TYR A 1 274 ? 11.470 -5.197 3.203 1.00 87.44 274 TYR A CA 1
ATOM 2159 C C . TYR A 1 274 ? 12.491 -4.625 4.201 1.00 87.44 274 TYR A C 1
ATOM 2161 O O . TYR A 1 274 ? 13.675 -4.935 4.096 1.00 87.44 274 TYR A O 1
ATOM 2169 N N . ASP A 1 275 ? 12.048 -3.829 5.183 1.00 84.69 275 ASP A N 1
ATOM 2170 C CA . ASP A 1 275 ? 12.924 -3.258 6.217 1.00 84.69 275 ASP A CA 1
ATOM 2171 C C . ASP A 1 275 ? 13.268 -4.299 7.293 1.00 84.69 275 ASP A C 1
ATOM 2173 O O . ASP A 1 275 ? 14.404 -4.364 7.760 1.00 84.69 275 ASP A O 1
ATOM 2177 N N . ILE A 1 276 ? 12.276 -5.087 7.726 1.00 86.12 276 ILE A N 1
ATOM 2178 C CA . ILE A 1 276 ? 12.410 -5.989 8.883 1.00 86.12 276 ILE A CA 1
ATOM 2179 C C . ILE A 1 276 ? 12.833 -7.414 8.516 1.00 86.12 276 ILE A C 1
ATOM 2181 O O . ILE A 1 276 ? 13.296 -8.133 9.394 1.00 86.12 276 ILE A O 1
ATOM 2185 N N . LEU A 1 277 ? 12.677 -7.815 7.250 1.00 89.31 277 LEU A N 1
ATOM 2186 C CA . LEU A 1 277 ? 13.009 -9.153 6.746 1.00 89.31 277 LEU A CA 1
ATOM 2187 C C . LEU A 1 277 ? 14.038 -9.102 5.615 1.00 89.31 277 LEU A C 1
ATOM 2189 O O . LEU A 1 277 ? 14.037 -9.956 4.730 1.00 89.31 277 LEU A O 1
ATOM 2193 N N . HIS A 1 278 ? 14.891 -8.073 5.593 1.00 86.50 278 HIS A N 1
ATOM 2194 C CA . HIS A 1 278 ? 15.838 -7.873 4.498 1.00 86.50 278 HIS A CA 1
ATOM 2195 C C . HIS A 1 278 ? 16.677 -9.130 4.221 1.00 86.50 278 HIS A C 1
ATOM 2197 O O . HIS A 1 278 ? 16.798 -9.538 3.072 1.00 86.50 278 HIS A O 1
ATOM 2203 N N . ASN A 1 279 ? 17.206 -9.775 5.266 1.00 89.81 279 ASN A N 1
ATOM 2204 C CA . ASN A 1 279 ? 18.073 -10.944 5.116 1.00 89.81 279 ASN A CA 1
ATOM 2205 C C . ASN A 1 279 ? 17.291 -12.191 4.682 1.00 89.81 279 ASN A C 1
ATOM 2207 O O . ASN A 1 279 ? 17.731 -12.920 3.796 1.00 89.81 279 ASN A O 1
ATOM 2211 N N . GLU A 1 280 ? 16.136 -12.436 5.296 1.00 93.50 280 GLU A N 1
ATOM 2212 C CA . GLU A 1 280 ? 15.278 -13.588 5.032 1.00 93.50 280 GLU A CA 1
ATOM 2213 C C . GLU A 1 280 ? 14.710 -13.545 3.613 1.00 93.50 280 GLU A C 1
ATOM 2215 O O . GLU A 1 280 ? 14.699 -14.561 2.922 1.00 93.50 280 GLU A O 1
ATOM 2220 N N . LEU A 1 281 ? 14.281 -12.365 3.159 1.00 93.44 281 LEU A N 1
ATOM 2221 C CA . LEU A 1 281 ? 13.769 -12.170 1.806 1.00 93.44 281 LEU A CA 1
ATOM 2222 C C . LEU A 1 281 ? 14.899 -12.172 0.774 1.00 93.44 281 LEU A C 1
ATOM 2224 O O . LEU A 1 281 ? 14.743 -12.782 -0.280 1.00 93.44 281 LEU A O 1
ATOM 2228 N N . ALA A 1 282 ? 16.056 -11.571 1.078 1.00 92.38 282 ALA A N 1
ATOM 2229 C CA . ALA A 1 282 ? 17.218 -11.631 0.192 1.00 92.38 282 ALA A CA 1
ATOM 2230 C C . ALA A 1 282 ? 17.732 -13.066 0.006 1.00 92.38 282 ALA A C 1
ATOM 2232 O O . ALA A 1 282 ? 18.188 -13.403 -1.081 1.00 92.38 282 ALA A O 1
ATOM 2233 N N . ALA A 1 283 ? 17.617 -13.929 1.021 1.00 95.50 283 ALA A N 1
ATOM 2234 C CA . ALA A 1 283 ? 18.002 -15.338 0.924 1.00 95.50 283 ALA A CA 1
ATOM 2235 C C . ALA A 1 283 ? 17.131 -16.154 -0.052 1.00 95.50 283 ALA A C 1
ATOM 2237 O O . ALA A 1 283 ? 17.548 -17.230 -0.478 1.00 95.50 283 ALA A O 1
ATOM 2238 N N . LEU A 1 284 ? 15.942 -15.658 -0.420 1.00 95.94 284 LEU A N 1
ATOM 2239 C CA . LEU A 1 284 ? 15.105 -16.257 -1.466 1.00 95.94 284 LEU A CA 1
ATOM 2240 C C . LEU A 1 284 ? 15.552 -15.867 -2.881 1.00 95.94 284 LEU A C 1
ATOM 2242 O O . LEU A 1 284 ? 15.168 -16.533 -3.846 1.00 95.94 284 LEU A O 1
ATOM 2246 N N . CYS A 1 285 ? 16.331 -14.792 -3.002 1.00 95.88 285 CYS A N 1
ATOM 2247 C CA . CYS A 1 285 ? 16.760 -14.237 -4.274 1.00 95.88 285 CYS A CA 1
ATOM 2248 C C . CYS A 1 285 ? 18.166 -14.712 -4.646 1.00 95.88 285 CYS A C 1
ATOM 2250 O O . CYS A 1 285 ? 19.090 -14.748 -3.836 1.00 95.88 285 CYS A O 1
ATOM 2252 N N . GLU A 1 286 ? 18.354 -15.011 -5.926 1.00 96.31 286 GLU A N 1
ATOM 2253 C CA . GLU A 1 286 ? 19.670 -15.263 -6.516 1.00 96.31 286 GLU A CA 1
ATOM 2254 C C . GLU A 1 286 ? 20.354 -13.970 -6.987 1.00 96.31 286 GLU A C 1
ATOM 2256 O O . GLU A 1 286 ? 21.513 -13.986 -7.413 1.00 96.31 286 GLU A O 1
ATOM 2261 N N . THR A 1 287 ? 19.617 -12.862 -7.013 1.00 95.56 287 THR A N 1
ATOM 2262 C CA . THR A 1 287 ? 20.070 -11.562 -7.506 1.00 95.56 287 THR A CA 1
ATOM 2263 C C . THR A 1 287 ? 20.697 -10.734 -6.384 1.00 95.56 287 THR A C 1
ATOM 2265 O O . THR A 1 287 ? 20.008 -10.362 -5.431 1.00 95.56 287 THR A O 1
ATOM 2268 N N . PRO A 1 288 ? 21.995 -10.390 -6.478 1.00 93.25 288 PRO A N 1
ATOM 2269 C CA . PRO A 1 288 ? 22.650 -9.573 -5.466 1.00 93.25 288 PRO A CA 1
ATOM 2270 C C . PRO A 1 288 ? 22.062 -8.161 -5.404 1.00 93.25 288 PRO A C 1
ATOM 2272 O O . PRO A 1 288 ? 22.033 -7.448 -6.401 1.00 93.25 288 PRO A O 1
ATOM 2275 N N . GLY A 1 289 ? 21.655 -7.720 -4.212 1.00 92.38 289 GLY A N 1
ATOM 2276 C CA . GLY A 1 289 ? 21.143 -6.361 -4.021 1.00 92.38 289 GLY A CA 1
ATOM 2277 C C . GLY A 1 289 ? 19.805 -6.092 -4.717 1.00 92.38 289 GLY A C 1
ATOM 2278 O O . GLY A 1 289 ? 19.555 -4.947 -5.093 1.00 92.38 289 GLY A O 1
ATOM 2279 N N . ASP A 1 290 ? 18.982 -7.130 -4.900 1.00 96.19 290 ASP A N 1
ATOM 2280 C CA . ASP A 1 290 ? 17.592 -7.021 -5.351 1.00 96.19 290 ASP A CA 1
ATOM 2281 C C . ASP A 1 290 ? 16.791 -6.063 -4.454 1.00 96.19 290 ASP A C 1
ATOM 2283 O O . ASP A 1 290 ? 16.924 -6.108 -3.227 1.00 96.19 290 ASP A O 1
ATOM 2287 N N . SER A 1 291 ? 15.997 -5.165 -5.048 1.00 94.31 291 SER A N 1
ATOM 2288 C CA . SER A 1 291 ? 15.293 -4.138 -4.271 1.00 94.31 291 SER A CA 1
ATOM 2289 C C . SER A 1 291 ? 13.986 -3.611 -4.863 1.00 94.31 291 SER A C 1
ATOM 2291 O O . SER A 1 291 ? 13.090 -3.334 -4.076 1.00 94.31 291 SER A O 1
ATOM 2293 N N . HIS A 1 292 ? 13.879 -3.377 -6.176 1.00 97.12 292 HIS A N 1
ATOM 2294 C CA . HIS A 1 292 ? 12.717 -2.690 -6.773 1.00 97.12 292 HIS A CA 1
ATOM 2295 C C . HIS A 1 292 ? 12.402 -3.241 -8.157 1.00 97.12 292 HIS A C 1
ATOM 2297 O O . HIS A 1 292 ? 13.278 -3.235 -9.027 1.00 97.12 292 HIS A O 1
ATOM 2303 N N . ALA A 1 293 ? 11.169 -3.712 -8.361 1.00 97.19 293 ALA A N 1
ATOM 2304 C CA . ALA A 1 293 ? 10.731 -4.422 -9.567 1.00 97.19 293 ALA A CA 1
ATOM 2305 C C . ALA A 1 293 ? 11.701 -5.544 -9.993 1.00 97.19 293 ALA A C 1
ATOM 2307 O O . ALA A 1 293 ? 11.861 -5.854 -11.174 1.00 97.19 293 ALA A O 1
ATOM 2308 N N . GLY A 1 294 ? 12.405 -6.099 -9.008 1.00 97.31 294 GLY A N 1
ATOM 2309 C CA . GLY A 1 294 ? 13.442 -7.099 -9.177 1.00 97.31 294 GLY A CA 1
ATOM 2310 C C . GLY A 1 294 ? 12.888 -8.514 -9.073 1.00 97.31 294 GLY A C 1
ATOM 2311 O O . GLY A 1 294 ? 11.701 -8.767 -9.280 1.00 97.31 294 GLY A O 1
ATOM 2312 N N . GLU A 1 295 ? 13.756 -9.452 -8.732 1.00 98.31 295 GLU A N 1
ATOM 2313 C CA . GLU A 1 295 ? 13.433 -10.861 -8.553 1.00 98.31 295 GLU A CA 1
ATOM 2314 C C . GLU A 1 295 ? 12.325 -11.073 -7.513 1.00 98.31 295 GLU A C 1
ATOM 2316 O O . GLU A 1 295 ? 11.370 -11.805 -7.786 1.00 98.31 295 GLU A O 1
ATOM 2321 N N . LEU A 1 296 ? 12.407 -10.416 -6.351 1.00 98.00 296 LEU A N 1
ATOM 2322 C CA . LEU A 1 296 ? 11.499 -10.648 -5.227 1.00 98.00 296 LEU A CA 1
ATOM 2323 C C . LEU A 1 296 ? 10.069 -10.187 -5.524 1.00 98.00 296 LEU A C 1
ATOM 2325 O O . LEU A 1 296 ? 9.126 -10.973 -5.434 1.00 98.00 296 LEU A O 1
ATOM 2329 N N . GLU A 1 297 ? 9.889 -8.917 -5.884 1.00 97.88 297 GLU A N 1
ATOM 2330 C CA . GLU A 1 297 ? 8.554 -8.347 -6.104 1.00 97.88 297 GLU A CA 1
ATOM 2331 C C . GLU A 1 297 ? 7.858 -9.009 -7.287 1.00 97.88 297 GLU A C 1
ATOM 2333 O O . GLU A 1 297 ? 6.672 -9.337 -7.215 1.00 97.88 297 GLU A O 1
ATOM 2338 N N . THR A 1 298 ? 8.616 -9.296 -8.345 1.00 98.62 298 THR A N 1
ATOM 2339 C CA . THR A 1 298 ? 8.110 -10.035 -9.501 1.00 98.62 298 THR A CA 1
ATOM 2340 C C . THR A 1 298 ? 7.642 -11.421 -9.094 1.00 98.62 298 THR A C 1
ATOM 2342 O O . THR A 1 298 ? 6.527 -11.811 -9.440 1.00 98.62 298 THR A O 1
ATOM 2345 N N . SER A 1 299 ? 8.436 -12.131 -8.289 1.00 98.69 299 SER A N 1
ATOM 2346 C CA . SER A 1 299 ? 8.079 -13.450 -7.761 1.00 98.69 299 SER A CA 1
ATOM 2347 C C . SER A 1 299 ? 6.774 -13.394 -6.963 1.00 98.69 299 SER A C 1
ATOM 2349 O O . SER A 1 299 ? 5.854 -14.181 -7.203 1.00 98.69 299 SER A O 1
ATOM 2351 N N . ILE A 1 300 ? 6.640 -12.418 -6.058 1.00 98.12 300 ILE A N 1
ATOM 2352 C CA . ILE A 1 300 ? 5.432 -12.222 -5.243 1.00 98.12 300 ILE A CA 1
ATOM 2353 C C . ILE A 1 300 ? 4.213 -11.924 -6.132 1.00 98.12 300 ILE A C 1
ATOM 2355 O O . ILE A 1 300 ? 3.150 -12.526 -5.951 1.00 98.12 300 ILE A O 1
ATOM 2359 N N . VAL A 1 301 ? 4.332 -11.034 -7.123 1.00 97.38 301 VAL A N 1
ATOM 2360 C CA . VAL A 1 301 ? 3.212 -10.712 -8.024 1.00 97.38 301 VAL A CA 1
ATOM 2361 C C . VAL A 1 301 ? 2.846 -11.906 -8.912 1.00 97.38 301 VAL A C 1
ATOM 2363 O O . VAL A 1 301 ? 1.654 -12.141 -9.124 1.00 97.38 301 VAL A O 1
ATOM 2366 N N . MET A 1 302 ? 3.815 -12.709 -9.366 1.00 97.75 302 MET A N 1
ATOM 2367 C CA . MET A 1 302 ? 3.560 -13.962 -10.089 1.00 97.75 302 MET A CA 1
ATOM 2368 C C . MET A 1 302 ? 2.746 -14.955 -9.250 1.00 97.75 302 MET A C 1
ATOM 2370 O O . MET A 1 302 ? 1.836 -15.588 -9.783 1.00 97.75 302 MET A O 1
ATOM 2374 N N . ALA A 1 303 ? 3.015 -15.057 -7.946 1.00 92.88 303 ALA A N 1
ATOM 2375 C CA . ALA A 1 303 ? 2.241 -15.907 -7.040 1.00 92.88 303 ALA A CA 1
ATOM 2376 C C . ALA A 1 303 ? 0.809 -15.375 -6.816 1.00 92.88 303 ALA A C 1
ATOM 2378 O O . ALA A 1 303 ? -0.171 -16.123 -6.838 1.00 92.88 303 ALA A O 1
ATOM 2379 N N . LEU A 1 304 ? 0.653 -14.060 -6.631 1.00 87.19 304 LEU A N 1
ATOM 2380 C CA . LEU A 1 304 ? -0.634 -13.452 -6.266 1.00 87.19 304 LEU A CA 1
ATOM 2381 C C . LEU A 1 304 ? -1.575 -13.236 -7.462 1.00 87.19 304 LEU A C 1
ATOM 2383 O O . LEU A 1 304 ? -2.778 -13.552 -7.403 1.00 87.19 304 LEU A O 1
ATOM 2387 N N . ARG A 1 305 ? -1.036 -12.624 -8.521 1.00 90.94 305 ARG A N 1
ATOM 2388 C CA . ARG A 1 305 ? -1.737 -12.082 -9.694 1.00 90.94 305 ARG A CA 1
ATOM 2389 C C . ARG A 1 305 ? -0.883 -12.240 -10.962 1.00 90.94 305 ARG A C 1
ATOM 2391 O O . ARG A 1 305 ? -0.535 -11.237 -11.589 1.00 90.94 305 ARG A O 1
ATOM 2398 N N . PRO A 1 306 ? -0.618 -13.485 -11.402 1.00 91.94 306 PRO A N 1
ATOM 2399 C CA . PRO A 1 306 ? 0.155 -13.734 -12.621 1.00 91.94 306 PRO A CA 1
ATOM 2400 C C . PRO A 1 306 ? -0.489 -13.098 -13.862 1.00 91.94 306 PRO A C 1
ATOM 2402 O O . PRO A 1 306 ? 0.200 -12.743 -14.809 1.00 91.94 306 PRO A O 1
ATOM 2405 N N . ASP A 1 307 ? -1.807 -12.871 -13.841 1.00 93.56 307 ASP A N 1
ATOM 2406 C CA . ASP A 1 307 ? -2.549 -12.186 -14.903 1.00 93.56 307 ASP A CA 1
ATOM 2407 C C . ASP A 1 307 ? -2.184 -10.701 -15.084 1.00 93.56 307 ASP A C 1
ATOM 2409 O O . ASP A 1 307 ? -2.602 -10.085 -16.065 1.00 93.56 307 ASP A O 1
ATOM 2413 N N . LEU A 1 308 ? -1.447 -10.110 -14.139 1.00 92.00 308 LEU A N 1
ATOM 2414 C CA . LEU A 1 308 ? -0.986 -8.723 -14.203 1.00 92.00 308 LEU A CA 1
ATOM 2415 C C . LEU A 1 308 ? 0.479 -8.578 -14.621 1.00 92.00 308 LEU A C 1
ATOM 2417 O O . LEU A 1 308 ? 0.893 -7.452 -14.897 1.00 92.00 308 LEU A O 1
ATOM 2421 N N . VAL A 1 309 ? 1.230 -9.679 -14.689 1.00 96.25 309 VAL A N 1
ATOM 2422 C CA . VAL A 1 309 ? 2.637 -9.682 -15.097 1.00 96.25 309 VAL A CA 1
ATOM 2423 C C . VAL A 1 309 ? 2.718 -9.674 -16.625 1.00 96.25 309 VAL A C 1
ATOM 2425 O O . VAL A 1 309 ? 2.122 -10.515 -17.300 1.00 96.25 309 VAL A O 1
ATOM 2428 N N . LYS A 1 310 ? 3.438 -8.705 -17.192 1.00 96.19 310 LYS A N 1
ATOM 2429 C CA . LYS A 1 310 ? 3.571 -8.494 -18.639 1.00 96.19 310 LYS A CA 1
ATOM 2430 C C . LYS A 1 310 ? 4.983 -8.834 -19.106 1.00 96.19 310 LYS A C 1
ATOM 2432 O O . LYS A 1 310 ? 5.808 -7.949 -19.296 1.00 96.19 310 LYS A O 1
ATOM 2437 N N . GLY A 1 311 ? 5.245 -10.118 -19.329 1.00 94.06 311 GLY A N 1
ATOM 2438 C CA . GLY A 1 311 ? 6.576 -10.570 -19.735 1.00 94.06 311 GLY A CA 1
ATOM 2439 C C . GLY A 1 311 ? 7.595 -10.393 -18.607 1.00 94.06 311 GLY A C 1
ATOM 2440 O O . GLY A 1 311 ? 7.322 -10.782 -17.478 1.00 94.06 311 GLY A O 1
ATOM 2441 N N . THR A 1 312 ? 8.758 -9.830 -18.928 1.00 94.88 312 THR A N 1
ATOM 2442 C CA . THR A 1 312 ? 9.873 -9.573 -18.001 1.00 94.88 312 THR A CA 1
ATOM 2443 C C . THR A 1 312 ? 10.616 -8.310 -18.437 1.00 94.88 312 THR A C 1
ATOM 2445 O O . THR A 1 312 ? 10.452 -7.873 -19.576 1.00 94.88 312 THR A O 1
ATOM 2448 N N . ASP A 1 313 ? 11.476 -7.779 -17.570 1.00 94.25 313 ASP A N 1
ATOM 2449 C CA . ASP A 1 313 ? 12.472 -6.756 -17.909 1.00 94.25 313 ASP A CA 1
ATOM 2450 C C . ASP A 1 313 ? 13.912 -7.297 -17.855 1.00 94.25 313 ASP A C 1
ATOM 2452 O O . ASP A 1 313 ? 14.155 -8.458 -17.513 1.00 94.25 313 ASP A O 1
ATOM 2456 N N . GLU A 1 314 ? 14.863 -6.446 -18.242 1.00 96.12 314 GLU A N 1
ATOM 2457 C CA . GLU A 1 314 ? 16.299 -6.669 -18.077 1.00 96.12 314 GLU A CA 1
ATOM 2458 C C . GLU A 1 314 ? 16.763 -6.388 -16.644 1.00 96.12 314 GLU A C 1
ATOM 2460 O O . GLU A 1 314 ? 16.164 -5.589 -15.925 1.00 96.12 314 GLU A O 1
ATOM 2465 N N . GLU A 1 315 ? 17.868 -7.021 -16.248 1.00 97.25 315 GLU A N 1
ATOM 2466 C CA . GLU A 1 315 ? 18.544 -6.704 -14.991 1.00 97.25 315 GLU A CA 1
ATOM 2467 C C . GLU A 1 315 ? 19.037 -5.254 -14.992 1.00 97.25 315 GLU A C 1
ATOM 2469 O O . GLU A 1 315 ? 19.614 -4.774 -15.973 1.00 97.25 315 GLU A O 1
ATOM 2474 N N . GLY A 1 316 ? 18.829 -4.554 -13.881 1.00 96.44 316 GLY A N 1
ATOM 2475 C CA . GLY A 1 316 ? 19.185 -3.149 -13.754 1.00 96.44 316 GLY A CA 1
ATOM 2476 C C . GLY A 1 316 ? 19.545 -2.767 -12.329 1.00 96.44 316 GLY A C 1
ATOM 2477 O O . GLY A 1 316 ? 19.066 -3.365 -11.371 1.00 96.44 316 GLY A O 1
ATOM 2478 N N . TYR A 1 317 ? 20.383 -1.738 -12.200 1.00 96.88 317 TYR A N 1
ATOM 2479 C CA . TYR A 1 317 ? 20.717 -1.111 -10.924 1.00 96.88 317 TYR A CA 1
ATOM 2480 C C . TYR A 1 317 ? 20.860 0.400 -11.120 1.00 96.88 317 TYR A C 1
ATOM 2482 O O . TYR A 1 317 ? 21.427 0.839 -12.130 1.00 96.88 317 TYR A O 1
ATOM 2490 N N . PRO A 1 318 ? 20.382 1.225 -10.177 1.00 95.44 318 PRO A N 1
ATOM 2491 C CA . PRO A 1 318 ? 20.546 2.665 -10.267 1.00 95.44 318 PRO A CA 1
ATOM 2492 C C . PRO A 1 318 ? 22.001 3.085 -10.051 1.00 95.44 318 PRO A C 1
ATOM 2494 O O . PRO A 1 318 ? 22.715 2.547 -9.206 1.00 95.44 318 PRO A O 1
ATOM 2497 N N . GLN A 1 319 ? 22.414 4.143 -10.744 1.00 95.75 319 GLN A N 1
ATOM 2498 C CA . GLN A 1 319 ? 23.757 4.723 -10.648 1.00 95.75 319 GLN A CA 1
ATOM 2499 C C . GLN A 1 319 ? 23.737 6.102 -9.978 1.00 95.75 319 GLN A C 1
ATOM 2501 O O . GLN A 1 319 ? 24.409 7.037 -10.414 1.00 95.75 319 GLN A O 1
ATOM 2506 N N . PHE A 1 320 ? 22.929 6.269 -8.926 1.00 94.75 320 PHE A N 1
ATOM 2507 C CA . PHE A 1 320 ? 22.848 7.550 -8.225 1.00 94.75 320 PHE A CA 1
ATOM 2508 C C . PHE A 1 320 ? 24.200 7.922 -7.591 1.00 94.75 320 PHE A C 1
ATOM 2510 O O . PHE A 1 320 ? 24.765 7.116 -6.847 1.00 94.75 320 PHE A O 1
ATOM 2517 N N . PRO A 1 321 ? 24.709 9.148 -7.812 1.00 94.38 321 PRO A N 1
ATOM 2518 C CA . PRO A 1 321 ? 25.955 9.585 -7.201 1.00 94.38 321 PRO A CA 1
ATOM 2519 C C . PRO A 1 321 ? 25.738 9.808 -5.701 1.00 94.38 321 PRO A C 1
ATOM 2521 O O . PRO A 1 321 ? 25.157 10.809 -5.296 1.00 94.38 321 PRO A O 1
ATOM 2524 N N . LYS A 1 322 ? 26.197 8.883 -4.854 1.00 91.25 322 LYS A N 1
ATOM 2525 C CA . LYS A 1 322 ? 26.125 9.027 -3.390 1.00 91.25 322 LYS A CA 1
ATOM 2526 C C . LYS A 1 322 ? 27.255 9.948 -2.888 1.00 91.25 322 LYS A C 1
ATOM 2528 O O . LYS A 1 322 ? 28.359 9.863 -3.420 1.00 91.25 322 LYS A O 1
ATOM 2533 N N . PRO A 1 323 ? 27.021 10.812 -1.880 1.00 94.44 323 PRO A N 1
ATOM 2534 C CA . PRO A 1 323 ? 25.785 11.007 -1.111 1.00 94.44 323 PRO A CA 1
ATOM 2535 C C . PRO A 1 323 ? 24.846 12.088 -1.698 1.00 94.44 323 PRO A C 1
ATOM 2537 O O . PRO A 1 323 ? 24.021 12.648 -0.981 1.00 94.44 323 PRO A O 1
ATOM 2540 N N . PHE A 1 324 ? 24.977 12.436 -2.981 1.00 94.06 324 PHE A N 1
ATOM 2541 C CA . PHE A 1 324 ? 24.285 13.576 -3.582 1.00 94.06 324 PHE A CA 1
ATOM 2542 C C . PHE A 1 324 ? 22.823 13.284 -3.943 1.00 94.06 324 PHE A C 1
ATOM 2544 O O . PHE A 1 324 ? 22.457 12.215 -4.432 1.00 94.06 324 PHE A O 1
ATOM 2551 N N . ILE A 1 325 ? 21.978 14.304 -3.783 1.00 92.06 325 ILE A N 1
ATOM 2552 C CA . ILE A 1 325 ? 20.594 14.285 -4.256 1.00 92.06 325 ILE A CA 1
ATOM 2553 C C . ILE A 1 325 ? 20.557 14.846 -5.675 1.00 92.06 325 ILE A C 1
ATOM 2555 O O . ILE A 1 325 ? 20.870 16.011 -5.910 1.00 92.06 325 ILE A O 1
ATOM 2559 N N . VAL A 1 326 ? 20.131 14.018 -6.626 1.00 92.94 326 VAL A N 1
ATOM 2560 C CA . VAL A 1 326 ? 19.993 14.421 -8.032 1.00 92.94 326 VAL A CA 1
ATOM 2561 C C . VAL A 1 326 ? 18.558 14.803 -8.379 1.00 92.94 326 VAL A C 1
ATOM 2563 O O . VAL A 1 326 ? 17.613 14.159 -7.914 1.00 92.94 326 VAL A O 1
ATOM 2566 N N . ARG A 1 327 ? 18.413 15.844 -9.212 1.00 91.69 327 ARG A N 1
ATOM 2567 C CA . ARG A 1 327 ? 17.122 16.312 -9.741 1.00 91.69 327 ARG A CA 1
ATOM 2568 C C . ARG A 1 327 ? 16.566 15.376 -10.808 1.00 91.69 327 ARG A C 1
ATOM 2570 O O . ARG A 1 327 ? 15.381 15.088 -10.773 1.00 91.69 327 ARG A O 1
ATOM 2577 N N . ASP A 1 328 ? 17.410 14.961 -11.748 1.00 93.56 328 ASP A N 1
ATOM 2578 C CA . ASP A 1 328 ? 17.043 14.067 -12.845 1.00 93.56 328 ASP A CA 1
ATOM 2579 C C . ASP A 1 328 ? 17.368 12.621 -12.460 1.00 93.56 328 ASP A C 1
ATOM 2581 O O . ASP A 1 328 ? 18.501 12.169 -12.599 1.00 93.56 328 ASP A O 1
ATOM 2585 N N . LYS A 1 329 ? 16.381 11.931 -11.890 1.00 94.25 329 LYS A N 1
ATOM 2586 C CA . LYS A 1 329 ? 16.434 10.528 -11.485 1.00 94.25 329 LYS A CA 1
ATOM 2587 C C . LYS A 1 329 ? 16.526 9.597 -12.688 1.00 94.25 329 LYS A C 1
ATOM 2589 O O . LYS A 1 329 ? 17.308 8.652 -12.643 1.00 94.25 329 LYS A O 1
ATOM 2594 N N . LEU A 1 330 ? 15.794 9.902 -13.763 1.00 95.75 330 LEU A N 1
ATOM 2595 C CA . LEU A 1 330 ? 15.761 9.091 -14.983 1.00 95.75 330 LEU A CA 1
ATOM 2596 C C . LEU A 1 330 ? 17.145 8.958 -15.614 1.00 95.75 330 LEU A C 1
ATOM 2598 O O . LEU A 1 330 ? 17.501 7.877 -16.068 1.00 95.75 330 LEU A O 1
ATOM 2602 N N . ARG A 1 331 ? 17.967 10.013 -15.571 1.00 96.12 331 ARG A N 1
ATOM 2603 C CA . ARG A 1 331 ? 19.356 9.952 -16.052 1.00 96.12 331 ARG A CA 1
ATOM 2604 C C . ARG A 1 331 ? 20.182 8.836 -15.406 1.00 96.12 331 ARG A C 1
ATOM 2606 O O . ARG A 1 331 ? 21.043 8.266 -16.068 1.00 96.12 331 ARG A O 1
ATOM 2613 N N . TYR A 1 332 ? 19.967 8.563 -14.122 1.00 96.00 332 TYR A N 1
ATOM 2614 C CA . TYR A 1 332 ? 20.753 7.586 -13.360 1.00 96.00 332 TYR A CA 1
ATOM 2615 C C . TYR A 1 332 ? 20.042 6.244 -13.201 1.00 96.00 332 TYR A C 1
ATOM 2617 O O . TYR A 1 332 ? 20.644 5.292 -12.705 1.00 96.00 332 TYR A O 1
ATOM 2625 N N . TRP A 1 333 ? 18.768 6.174 -13.582 1.00 96.25 333 TRP A N 1
ATOM 2626 C CA . TRP A 1 333 ? 17.955 4.977 -13.446 1.00 96.25 333 TRP A CA 1
ATOM 2627 C C . TRP A 1 333 ? 16.796 4.961 -14.457 1.00 96.25 333 TRP A C 1
ATOM 2629 O O . TRP A 1 333 ? 15.632 5.070 -14.074 1.00 96.25 333 TRP A O 1
ATOM 2639 N N . PRO A 1 334 ? 17.089 4.861 -15.766 1.00 93.69 334 PRO A N 1
ATOM 2640 C CA . PRO A 1 334 ? 16.082 5.046 -16.812 1.00 93.69 334 PRO A CA 1
ATOM 2641 C C . PRO A 1 334 ? 15.057 3.910 -16.879 1.00 93.69 334 PRO A C 1
ATOM 2643 O O . PRO A 1 334 ? 13.913 4.149 -17.249 1.00 93.69 334 PRO A O 1
ATOM 2646 N N . HIS A 1 335 ? 15.465 2.689 -16.523 1.00 91.12 335 HIS A N 1
ATOM 2647 C CA . HIS A 1 335 ? 14.630 1.489 -16.626 1.00 91.12 335 HIS A CA 1
ATOM 2648 C C . HIS A 1 335 ? 13.759 1.230 -15.397 1.00 91.12 335 HIS A C 1
ATOM 2650 O O . HIS A 1 335 ? 12.855 0.415 -15.494 1.00 91.12 335 HIS A O 1
ATOM 2656 N N . GLY A 1 336 ? 14.065 1.863 -14.257 1.00 94.88 336 GLY A N 1
ATOM 2657 C CA . GLY A 1 336 ? 13.311 1.659 -13.018 1.00 94.88 336 GLY A CA 1
ATOM 2658 C C . GLY A 1 336 ? 13.410 0.250 -12.425 1.00 94.88 336 GLY A C 1
ATOM 265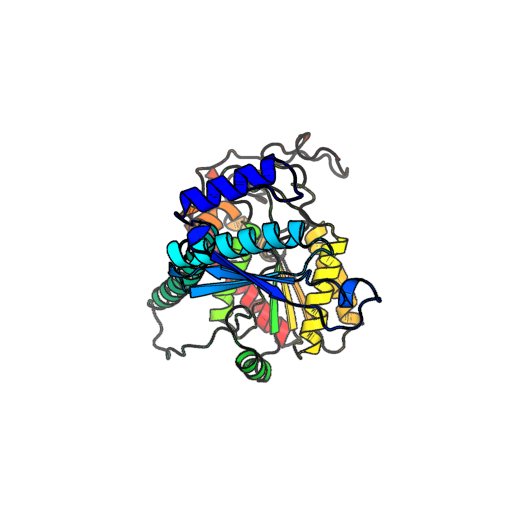9 O O . GLY A 1 336 ? 12.678 -0.077 -11.509 1.00 94.88 336 GLY A O 1
ATOM 2660 N N . ILE A 1 337 ? 14.341 -0.586 -12.897 1.00 97.62 337 ILE A N 1
ATOM 2661 C CA . ILE A 1 337 ? 14.619 -1.909 -12.322 1.00 97.62 337 ILE A CA 1
ATOM 2662 C C . ILE A 1 337 ? 15.833 -1.832 -11.399 1.00 97.62 337 ILE A C 1
ATOM 2664 O O . ILE A 1 337 ? 16.891 -1.342 -11.807 1.00 97.62 337 ILE A O 1
ATOM 2668 N N . TRP A 1 338 ? 15.688 -2.318 -10.169 1.00 97.12 338 TRP A N 1
ATOM 2669 C CA . TRP A 1 338 ? 16.775 -2.552 -9.222 1.00 97.12 338 TRP A CA 1
ATOM 2670 C C . TRP A 1 338 ? 16.752 -4.024 -8.804 1.00 97.12 338 TRP A C 1
ATOM 2672 O O . TRP A 1 338 ? 16.156 -4.388 -7.790 1.00 97.12 338 TRP A O 1
ATOM 2682 N N . GLY A 1 339 ? 17.398 -4.863 -9.608 1.00 97.69 339 GLY A N 1
ATOM 2683 C CA . GLY A 1 339 ? 17.367 -6.316 -9.487 1.00 97.69 339 GLY A CA 1
ATOM 2684 C C . GLY A 1 339 ? 17.263 -7.010 -10.845 1.00 97.69 339 GLY A C 1
ATOM 2685 O O . GLY A 1 339 ? 17.508 -6.394 -11.883 1.00 97.69 339 GLY A O 1
ATOM 2686 N N . ASN A 1 340 ? 16.885 -8.291 -10.845 1.00 98.12 340 ASN A N 1
ATOM 2687 C CA . ASN A 1 340 ? 16.765 -9.115 -12.049 1.00 98.12 340 ASN A CA 1
ATOM 2688 C C . ASN A 1 340 ? 15.438 -9.900 -12.058 1.00 98.12 340 ASN A C 1
ATOM 2690 O O . ASN A 1 340 ? 15.369 -11.025 -11.550 1.00 98.12 340 ASN A O 1
ATOM 2694 N N . PRO A 1 341 ? 14.382 -9.361 -12.690 1.00 97.81 341 PRO A N 1
ATOM 2695 C CA . PRO A 1 341 ? 13.079 -10.020 -12.731 1.00 97.81 341 PRO A CA 1
ATOM 2696 C C . PRO A 1 341 ? 13.072 -11.325 -13.545 1.00 97.81 341 PRO A C 1
ATOM 2698 O O . PRO A 1 341 ? 12.171 -12.140 -13.370 1.00 97.81 341 PRO A O 1
ATOM 2701 N N . LYS A 1 342 ? 14.089 -11.606 -14.378 1.00 97.94 342 LYS A N 1
ATOM 2702 C CA . LYS A 1 342 ? 14.168 -12.870 -15.143 1.00 97.94 342 LYS A CA 1
ATOM 2703 C C . LYS A 1 342 ? 14.389 -14.096 -14.262 1.00 97.94 342 LYS A C 1
ATOM 2705 O O . LYS A 1 342 ? 14.129 -15.211 -14.706 1.00 97.94 342 LYS A O 1
ATOM 2710 N N . LYS A 1 343 ? 14.895 -13.903 -13.041 1.00 98.06 343 LYS A N 1
ATOM 2711 C CA . LYS A 1 343 ? 15.103 -14.976 -12.058 1.00 98.06 343 LYS A CA 1
ATOM 2712 C C . LYS A 1 343 ? 13.885 -15.221 -11.164 1.00 98.06 343 LYS A C 1
ATOM 2714 O O . LYS A 1 343 ? 13.927 -16.097 -10.295 1.00 98.06 343 LYS A O 1
ATOM 2719 N N . ALA A 1 344 ? 12.821 -14.444 -11.360 1.00 98.38 344 ALA A N 1
ATOM 2720 C CA . ALA A 1 344 ? 11.622 -14.525 -10.554 1.00 98.38 344 ALA A CA 1
ATOM 2721 C C . ALA A 1 344 ? 10.841 -15.815 -10.820 1.00 98.38 344 ALA A C 1
ATOM 2723 O O . ALA A 1 344 ? 10.701 -16.255 -11.963 1.00 98.38 344 ALA A O 1
ATOM 2724 N N . THR A 1 345 ? 10.287 -16.400 -9.759 1.00 98.38 345 THR A N 1
ATOM 2725 C CA . THR A 1 345 ? 9.392 -17.558 -9.859 1.00 98.38 345 THR A CA 1
ATOM 2726 C C . THR A 1 345 ? 8.222 -17.425 -8.890 1.00 98.38 345 THR A C 1
ATOM 2728 O O . THR A 1 345 ? 8.323 -16.780 -7.846 1.00 98.38 345 THR A O 1
ATOM 2731 N N . ALA A 1 346 ? 7.086 -18.048 -9.209 1.00 97.00 346 ALA A N 1
ATOM 2732 C CA . ALA A 1 346 ? 5.924 -18.012 -8.321 1.00 97.00 346 ALA A CA 1
ATOM 2733 C C . ALA A 1 346 ? 6.210 -18.717 -6.980 1.00 97.00 346 ALA A C 1
ATOM 2735 O O . ALA A 1 346 ? 5.686 -18.310 -5.947 1.00 97.00 346 ALA A O 1
ATOM 2736 N N . GLU A 1 347 ? 7.078 -19.729 -6.974 1.00 98.25 347 GLU A N 1
ATOM 2737 C CA . GLU A 1 347 ? 7.482 -20.473 -5.779 1.00 98.25 347 GLU A CA 1
ATOM 2738 C C . GLU A 1 347 ? 8.264 -19.587 -4.803 1.00 98.25 347 GLU A C 1
ATOM 2740 O O . GLU A 1 347 ? 7.953 -19.573 -3.611 1.00 98.25 347 GLU A O 1
ATOM 2745 N N . LYS A 1 348 ? 9.218 -18.784 -5.304 1.00 98.31 348 LYS A N 1
ATOM 2746 C CA . LYS A 1 348 ? 9.918 -17.768 -4.497 1.00 98.31 348 LYS A CA 1
ATOM 2747 C C . LYS A 1 348 ? 8.927 -16.762 -3.917 1.00 98.31 348 LYS A C 1
ATOM 2749 O O . LYS A 1 348 ? 9.018 -16.396 -2.748 1.00 98.31 348 LYS A O 1
ATOM 2754 N N . GLY A 1 349 ? 7.939 -16.366 -4.719 1.00 97.62 349 GLY A N 1
ATOM 2755 C CA . GLY A 1 349 ? 6.880 -15.452 -4.305 1.00 97.62 349 GLY A CA 1
ATOM 2756 C C . GLY A 1 349 ? 6.030 -16.007 -3.172 1.00 97.62 349 GLY A C 1
ATOM 2757 O O . GLY A 1 349 ? 5.768 -15.301 -2.202 1.00 97.62 349 GLY A O 1
ATOM 2758 N N . GLN A 1 350 ? 5.630 -17.275 -3.270 1.00 96.12 350 GLN A N 1
ATOM 2759 C CA . GLN A 1 350 ? 4.859 -17.949 -2.229 1.00 96.12 350 GLN A CA 1
ATOM 2760 C C . GLN A 1 350 ? 5.666 -18.067 -0.930 1.00 96.12 350 GLN A C 1
ATOM 2762 O O . GLN A 1 350 ? 5.157 -17.704 0.128 1.00 96.12 350 GLN A O 1
ATOM 2767 N N . ALA A 1 351 ? 6.942 -18.456 -1.019 1.00 97.94 351 ALA A N 1
ATOM 2768 C CA . ALA A 1 351 ? 7.834 -18.507 0.138 1.00 97.94 351 ALA A CA 1
ATOM 2769 C C . ALA A 1 351 ? 7.980 -17.131 0.815 1.00 97.94 351 ALA A C 1
ATOM 2771 O O . ALA A 1 351 ? 7.870 -17.027 2.036 1.00 97.94 351 ALA A O 1
ATOM 2772 N N . ALA A 1 352 ? 8.152 -16.060 0.032 1.00 97.81 352 ALA A N 1
ATOM 2773 C CA . ALA A 1 352 ? 8.218 -14.697 0.554 1.00 97.81 352 ALA A CA 1
ATOM 2774 C C . ALA A 1 352 ? 6.915 -14.294 1.263 1.00 97.81 352 ALA A C 1
ATOM 2776 O O . ALA A 1 352 ? 6.955 -13.772 2.376 1.00 97.81 352 ALA A O 1
ATOM 2777 N N . ILE A 1 353 ? 5.754 -14.573 0.661 1.00 95.25 353 ILE A N 1
ATOM 2778 C CA . ILE A 1 353 ? 4.443 -14.294 1.266 1.00 95.25 353 ILE A CA 1
ATOM 2779 C C . ILE A 1 353 ? 4.305 -15.006 2.614 1.00 95.25 353 ILE A C 1
ATOM 2781 O O . ILE A 1 353 ? 3.868 -14.381 3.580 1.00 95.25 353 ILE A O 1
ATOM 2785 N N . ASP A 1 354 ? 4.687 -16.280 2.699 1.00 94.19 354 ASP A N 1
ATOM 2786 C CA . ASP A 1 354 ? 4.552 -17.070 3.924 1.00 94.19 354 ASP A CA 1
ATOM 2787 C C . ASP A 1 354 ? 5.424 -16.526 5.063 1.00 94.19 354 ASP A C 1
ATOM 2789 O O . ASP A 1 354 ? 4.938 -16.395 6.192 1.00 94.19 354 ASP A O 1
ATOM 2793 N N . ILE A 1 355 ? 6.665 -16.123 4.756 1.00 97.25 355 ILE A N 1
ATOM 2794 C CA . ILE A 1 355 ? 7.559 -15.451 5.711 1.00 97.25 355 ILE A CA 1
ATOM 2795 C C . ILE A 1 355 ? 6.924 -14.140 6.187 1.00 97.25 355 ILE A C 1
ATOM 2797 O O . ILE A 1 355 ? 6.778 -13.932 7.391 1.00 97.25 355 ILE A O 1
ATOM 2801 N N . ILE A 1 356 ? 6.482 -13.277 5.265 1.00 96.44 356 ILE A N 1
ATOM 2802 C CA . ILE A 1 356 ? 5.908 -11.973 5.621 1.00 96.44 356 ILE A CA 1
ATOM 2803 C C . ILE A 1 356 ? 4.655 -12.150 6.490 1.00 96.44 356 ILE A C 1
ATOM 2805 O O . ILE A 1 356 ? 4.514 -11.470 7.508 1.00 96.44 356 ILE A O 1
ATOM 2809 N N . VAL A 1 357 ? 3.753 -13.071 6.135 1.00 94.50 357 VAL A N 1
ATOM 2810 C CA . VAL A 1 357 ? 2.542 -13.345 6.925 1.00 94.50 357 VAL A CA 1
ATOM 2811 C C . VAL A 1 357 ? 2.911 -13.804 8.334 1.00 94.50 357 VAL A C 1
ATOM 2813 O O . VAL A 1 357 ? 2.343 -13.288 9.298 1.00 94.50 357 VAL A O 1
ATOM 2816 N N . ALA A 1 358 ? 3.855 -14.740 8.476 1.00 95.44 358 ALA A N 1
ATOM 2817 C CA . ALA A 1 358 ? 4.293 -15.225 9.783 1.00 95.44 358 ALA A CA 1
ATOM 2818 C C . ALA A 1 358 ? 4.875 -14.094 10.647 1.00 95.44 358 ALA A C 1
ATOM 2820 O O . ALA A 1 358 ? 4.519 -13.958 11.819 1.00 95.44 358 ALA A O 1
ATOM 2821 N N . THR A 1 359 ? 5.701 -13.231 10.059 1.00 95.81 359 THR A N 1
ATOM 2822 C CA . THR A 1 359 ? 6.304 -12.095 10.761 1.00 95.81 359 THR A CA 1
ATOM 2823 C C . THR A 1 359 ? 5.274 -11.060 11.193 1.00 95.81 359 THR A C 1
ATOM 2825 O O . THR A 1 359 ? 5.340 -10.574 12.321 1.00 95.81 359 THR A O 1
ATOM 2828 N N . VAL A 1 360 ? 4.301 -10.727 10.339 1.00 95.75 360 VAL A N 1
ATOM 2829 C CA . VAL A 1 360 ? 3.244 -9.768 10.699 1.00 95.75 360 VAL A CA 1
ATOM 2830 C C . VAL A 1 360 ? 2.343 -10.339 11.797 1.00 95.75 360 VAL A C 1
ATOM 2832 O O . VAL A 1 360 ? 1.970 -9.600 12.704 1.00 95.75 360 VAL A O 1
ATOM 2835 N N . VAL A 1 361 ? 2.047 -11.644 11.783 1.00 95.50 361 VAL A N 1
ATOM 2836 C CA . VAL A 1 361 ? 1.339 -12.310 12.893 1.00 95.50 361 VAL A CA 1
ATOM 2837 C C . VAL A 1 361 ? 2.124 -12.177 14.200 1.00 95.50 361 VAL A C 1
ATOM 2839 O O . VAL A 1 361 ? 1.573 -11.696 15.187 1.00 95.50 361 VAL A O 1
ATOM 2842 N N . GLY A 1 362 ? 3.424 -12.481 14.193 1.00 95.81 362 GLY A N 1
ATOM 2843 C CA . GLY A 1 362 ? 4.263 -12.308 15.382 1.00 95.81 362 GLY A CA 1
ATOM 2844 C C . GLY A 1 362 ? 4.376 -10.849 15.848 1.00 95.81 362 GLY A C 1
ATOM 2845 O O . GLY A 1 362 ? 4.509 -10.585 17.042 1.00 95.81 362 GLY A O 1
ATOM 2846 N N . LEU A 1 363 ? 4.298 -9.877 14.932 1.00 95.94 363 LEU A N 1
ATOM 2847 C CA . LEU A 1 363 ? 4.249 -8.455 15.279 1.00 95.94 363 LEU A CA 1
ATOM 2848 C C . LEU A 1 363 ? 2.949 -8.087 16.008 1.00 95.94 363 LEU A C 1
ATOM 2850 O O . LEU A 1 363 ? 3.005 -7.320 16.969 1.00 95.94 363 LEU A O 1
ATOM 2854 N N . ILE A 1 364 ? 1.807 -8.639 15.581 1.00 96.62 364 ILE A N 1
ATOM 2855 C CA . ILE A 1 364 ? 0.514 -8.463 16.261 1.00 96.62 364 ILE A CA 1
ATOM 2856 C C . ILE A 1 364 ? 0.597 -9.005 17.692 1.00 96.62 364 ILE A C 1
ATOM 2858 O O . ILE A 1 364 ? 0.247 -8.300 18.635 1.00 96.62 364 ILE A O 1
ATOM 2862 N N . ASP A 1 365 ? 1.136 -10.211 17.870 1.00 95.88 365 ASP A N 1
ATOM 2863 C CA . ASP A 1 365 ? 1.239 -10.826 19.199 1.00 95.88 365 ASP A CA 1
ATOM 2864 C C . ASP A 1 365 ? 2.106 -9.988 20.147 1.00 95.88 365 ASP A C 1
ATOM 2866 O O . ASP A 1 365 ? 1.785 -9.822 21.322 1.00 95.88 365 ASP A O 1
ATOM 2870 N N . ARG A 1 366 ? 3.189 -9.401 19.627 1.00 96.38 366 ARG A N 1
ATOM 2871 C CA . ARG A 1 366 ? 4.091 -8.538 20.399 1.00 96.38 366 ARG A CA 1
ATOM 2872 C C . ARG A 1 366 ? 3.468 -7.192 20.755 1.00 96.38 366 ARG A C 1
ATOM 2874 O O . ARG A 1 366 ? 3.659 -6.727 21.874 1.00 96.38 366 ARG A O 1
ATOM 2881 N N . ILE A 1 367 ? 2.763 -6.544 19.824 1.00 96.12 367 ILE A N 1
ATOM 2882 C CA . ILE A 1 367 ? 2.190 -5.215 20.087 1.00 96.12 367 ILE A CA 1
ATOM 2883 C C . ILE A 1 367 ? 1.029 -5.276 21.082 1.00 96.12 367 ILE A C 1
ATOM 2885 O O . ILE A 1 367 ? 0.799 -4.312 21.802 1.00 96.12 367 ILE A O 1
ATOM 2889 N N . GLU A 1 368 ? 0.321 -6.401 21.168 1.00 94.19 368 GLU A N 1
ATOM 2890 C CA . GLU A 1 368 ? -0.806 -6.577 22.092 1.00 94.19 368 GLU A CA 1
ATOM 2891 C C . GLU A 1 368 ? -0.383 -6.770 23.557 1.00 94.19 368 GLU A C 1
ATOM 2893 O O . GLU A 1 368 ? -1.216 -6.600 24.448 1.00 94.19 368 GLU A O 1
ATOM 2898 N N . VAL A 1 369 ? 0.897 -7.072 23.808 1.00 92.81 369 VAL A N 1
ATOM 2899 C CA . VAL A 1 369 ? 1.448 -7.338 25.152 1.00 92.81 369 VAL A CA 1
ATOM 2900 C C . VAL A 1 369 ? 2.497 -6.324 25.627 1.00 92.81 369 VAL A C 1
ATOM 2902 O O . VAL A 1 369 ? 2.984 -6.460 26.749 1.00 92.81 369 VAL A O 1
ATOM 2905 N N . LEU A 1 370 ? 2.867 -5.348 24.787 1.00 85.50 370 LEU A N 1
ATOM 2906 C CA . LEU A 1 370 ? 3.764 -4.234 25.145 1.00 85.50 370 LEU A CA 1
ATOM 2907 C C . LEU A 1 370 ? 3.179 -3.377 26.275 1.00 85.50 370 LEU A C 1
ATOM 2909 O O . LEU A 1 370 ? 3.965 -2.760 27.016 1.00 85.50 370 LEU A O 1
#

Sequence (370 aa):
MDFAVSPGKNAALKEKMSALNIRESDIEESFIRSSGNGGQKVNKTASCVYLKHTPTGTEVKCMKDRSQSINRFLARRLLVEKIERLLKGEDSVIERKFQKIRKQKSRRKKRTLTRLNHEGDTSDTGSEQSGAYMLLEEITMQEFKQHLQGCKTIIFPFGTVEEHGTHLPLFTDTLIAGEVLLRVIRRRDVFLAPPVHYGVCTTTRQHPGTISIMPETLRMLTRDLVVDSYKKGLRNFILLSGHGGGIHMSAMKEVAEILIDELPDIRMAVVSPYDILHNELAALCETPGDSHAGELETSIVMALRPDLVKGTDEEGYPQFPKPFIVRDKLRYWPHGIWGNPKKATAEKGQAAIDIIVATVVGLIDRIEVL

Secondary structure (DSSP, 8-state):
---SS-HHHHHHHHHHHHHTT--GGGEEEEEEPP-SS--TTTTTS--EEEEEETTTTEEEEE-SSS-HHHHHHHHHHHHHHHHHHHHT-S--HHHHHHHHHHHHHHHHHHHHHHHHHHTT-SS-----------BTTT--HHHHHHHTTT--EEEEEE--B---TTTS-TTHHHHHHHHHHHHHTTTS--EEPPPB-----SSSTTSTT-B---HHHHHHHHHHHHHHHHHTT--EEEEEES---HHHHHHHHHHHHHHHHHSTT-EEEEE-HHHHSHHHHHTT-SSTT--BSSHHHHHHHHHH-GGG--S----B-----TTPPPS-STTT-TT--BB-GGG--HHHHHHHHHHHHHHHHHHHHHHTT-